Protein 4ZJU (pdb70)

Structure (mmCIF, N/CA/C/O backbone):
data_4ZJU
#
_entry.id   4ZJU
#
_cell.length_a   71.020
_cell.length_b   92.440
_cell.length_c   93.830
_cell.angle_alpha   90.000
_cell.angle_beta   90.000
_cell.angle_gamma   90.000
#
_symmetry.space_group_name_H-M   'I 2 2 2'
#
loop_
_entity.id
_entity.type
_entity.pdbx_description
1 polymer 'Enoyl-[acyl-carrier-protein] reductase [NADH]'
2 non-polymer NICOTINAMIDE-ADENINE-DINUCLEOTIDE
3 non-polymer 'SODIUM ION'
4 water water
#
loop_
_atom_site.group_PDB
_atom_site.id
_atom_site.type_symbol
_atom_site.label_atom_id
_atom_site.label_alt_id
_atom_site.label_comp_id
_atom_site.label_asym_id
_atom_site.label_entity_id
_atom_site.label_seq_id
_atom_site.pdbx_PDB_ins_code
_atom_site.Cartn_x
_atom_site.Cartn_y
_atom_site.Cartn_z
_atom_site.occupancy
_atom_site.B_iso_or_equiv
_atom_site.auth_seq_id
_atom_site.auth_comp_id
_atom_site.auth_asym_id
_atom_site.auth_atom_id
_atom_site.pdbx_PDB_model_num
ATOM 1 N N . GLN A 1 11 ? 37.262 4.055 40.224 1.00 36.82 3 GLN A N 1
ATOM 2 C CA . GLN A 1 11 ? 37.985 4.854 39.241 1.00 35.54 3 GLN A CA 1
ATOM 3 C C . GLN A 1 11 ? 37.647 4.413 37.820 1.00 33.44 3 GLN A C 1
ATOM 4 O O . GLN A 1 11 ? 37.877 3.261 37.442 1.00 34.69 3 GLN A O 1
ATOM 6 N N . GLY A 1 12 ? 37.101 5.336 37.036 1.00 29.41 4 GLY A N 1
ATOM 7 C CA . GLY A 1 12 ? 36.699 5.037 35.675 1.00 25.14 4 GLY A CA 1
ATOM 8 C C . GLY A 1 12 ? 37.848 4.884 34.697 1.00 21.38 4 GLY A C 1
ATOM 9 O O . GLY A 1 12 ? 39.000 5.191 35.012 1.00 20.78 4 GLY A O 1
ATOM 10 N N . LEU A 1 13 ? 37.520 4.419 33.496 1.00 18.53 5 LEU A N 1
ATOM 11 C CA . LEU A 1 13 ? 38.508 4.178 32.452 1.00 16.71 5 LEU A CA 1
ATOM 12 C C . LEU A 1 13 ? 39.268 5.450 32.070 1.00 15.35 5 LEU A C 1
ATOM 13 O O . LEU A 1 13 ? 40.414 5.385 31.619 1.00 16.52 5 LEU A O 1
ATOM 18 N N . LEU A 1 14 ? 38.634 6.605 32.264 1.00 13.33 6 LEU A N 1
ATOM 19 C CA . LEU A 1 14 ? 39.242 7.878 31.885 1.00 12.61 6 LEU A CA 1
ATOM 20 C C . LEU A 1 14 ? 39.577 8.762 33.093 1.00 12.93 6 LEU A C 1
ATOM 21 O O . LEU A 1 14 ? 39.695 9.980 32.955 1.00 12.51 6 LEU A O 1
ATOM 26 N N . ALA A 1 15 ? 39.739 8.159 34.269 1.00 14.12 7 ALA A N 1
ATOM 27 C CA . ALA A 1 15 ? 40.135 8.921 35.457 1.00 15.33 7 ALA A CA 1
ATOM 28 C C . ALA A 1 15 ? 41.438 9.678 35.193 1.00 15.48 7 ALA A C 1
ATOM 29 O O . ALA A 1 15 ? 42.387 9.118 34.652 1.00 16.73 7 ALA A O 1
ATOM 31 N N . GLY A 1 16 ? 41.463 10.957 35.548 1.00 15.03 8 GLY A N 1
ATOM 32 C CA . GLY A 1 16 ? 42.638 11.786 35.343 1.00 14.91 8 GLY A CA 1
ATOM 33 C C . GLY A 1 16 ? 42.833 12.309 33.928 1.00 13.85 8 GLY A C 1
ATOM 34 O O . GLY A 1 16 ? 43.800 13.025 33.662 1.00 15.14 8 GLY A O 1
ATOM 35 N N A LYS A 1 17 ? 41.920 11.956 33.025 0.38 13.05 9 LYS A N 1
ATOM 36 N N B LYS A 1 17 ? 41.921 11.963 33.022 0.62 12.94 9 LYS A N 1
ATOM 37 C CA A LYS A 1 17 ? 42.014 12.380 31.630 0.38 12.36 9 LYS A CA 1
ATOM 38 C CA B LYS A 1 17 ? 42.032 12.403 31.633 0.62 12.31 9 LYS A CA 1
ATOM 39 C C A LYS A 1 17 ? 41.205 13.649 31.359 0.38 11.42 9 LYS A C 1
ATOM 40 C C B LYS A 1 17 ? 41.153 13.608 31.315 0.62 11.65 9 LYS A C 1
ATOM 41 O O A LYS A 1 17 ? 40.325 14.017 32.141 0.38 11.92 9 LYS A O 1
ATOM 42 O O B LYS A 1 17 ? 40.182 13.893 32.021 0.62 13.09 9 LYS A O 1
ATOM 53 N N . ARG A 1 18 ? 41.522 14.315 30.252 1.00 10.44 10 ARG A N 1
ATOM 54 C CA . ARG A 1 18 ? 40.914 15.598 29.899 1.00 10.10 10 ARG A CA 1
ATOM 55 C C . ARG A 1 18 ? 40.489 15.593 28.442 1.00 9.40 10 ARG A C 1
ATOM 56 O O . ARG A 1 18 ? 41.280 15.216 27.578 1.00 10.01 10 ARG A O 1
ATOM 64 N N . PHE A 1 19 ? 39.263 16.036 28.162 1.00 9.20 11 PHE A N 1
ATOM 65 C CA . PHE A 1 19 ? 38.765 16.109 26.788 1.00 9.37 11 PHE A CA 1
ATOM 66 C C . PHE A 1 19 ? 38.051 17.421 26.513 1.00 9.31 11 PHE A C 1
ATOM 67 O O . PHE A 1 19 ? 37.281 17.912 27.354 1.00 9.88 11 PHE A O 1
ATOM 75 N N . LEU A 1 20 ? 38.323 17.982 25.334 1.00 8.95 12 LEU A N 1
ATOM 76 C CA A LEU A 1 20 ? 37.574 19.129 24.825 0.71 8.82 12 LEU A CA 1
ATOM 77 C CA B LEU A 1 20 ? 37.582 19.130 24.820 0.29 9.15 12 LEU A CA 1
ATOM 78 C C . LEU A 1 20 ? 36.477 18.638 23.885 1.00 8.55 12 LEU A C 1
ATOM 79 O O . LEU A 1 20 ? 36.737 17.851 22.971 1.00 9.25 12 LEU A O 1
ATOM 88 N N . ILE A 1 21 ? 35.251 19.104 24.118 1.00 8.93 13 ILE A N 1
ATOM 89 C CA A ILE A 1 21 ? 34.082 18.718 23.327 0.56 9.35 13 ILE A CA 1
ATOM 90 C CA B ILE A 1 21 ? 34.126 18.720 23.280 0.44 9.36 13 ILE A CA 1
ATOM 91 C C . ILE A 1 21 ? 33.555 19.926 22.560 1.00 8.77 13 ILE A C 1
ATOM 92 O O . ILE A 1 21 ? 33.103 20.892 23.187 1.00 8.92 13 ILE A O 1
ATOM 101 N N . ALA A 1 22 ? 33.597 19.864 21.230 1.00 8.73 14 ALA A N 1
ATOM 102 C CA . ALA A 1 22 ? 33.077 20.930 20.384 1.00 8.76 14 ALA A CA 1
ATOM 103 C C . ALA A 1 22 ? 31.838 20.419 19.658 1.00 8.88 14 ALA A C 1
ATOM 104 O O . ALA A 1 22 ? 31.917 19.465 18.885 1.00 9.22 14 ALA A O 1
ATOM 106 N N . GLY A 1 23 ? 30.691 21.042 19.917 1.00 9.08 15 GLY A N 1
ATOM 107 C CA . GLY A 1 23 ? 29.476 20.702 19.198 1.00 9.03 15 GLY A CA 1
ATOM 108 C C . GLY A 1 23 ? 28.217 20.462 20.012 1.00 8.90 15 GLY A C 1
ATOM 109 O O . GLY A 1 23 ? 27.198 20.056 19.442 1.00 9.18 15 GLY A O 1
ATOM 110 N N . VAL A 1 24 ? 28.239 20.710 21.323 1.00 8.89 16 VAL A N 1
ATOM 111 C CA . VAL A 1 24 ? 26.992 20.618 22.083 1.00 9.36 16 VAL A CA 1
ATOM 112 C C . VAL A 1 24 ? 26.065 21.771 21.691 1.00 10.16 16 VAL A C 1
ATOM 113 O O . VAL A 1 24 ? 26.483 22.934 21.708 1.00 11.07 16 VAL A O 1
ATOM 117 N N . ALA A 1 25 ? 24.822 21.445 21.331 1.00 9.87 17 ALA A N 1
ATOM 118 C CA . ALA A 1 25 ? 23.794 22.447 21.032 1.00 10.72 17 ALA A CA 1
ATOM 11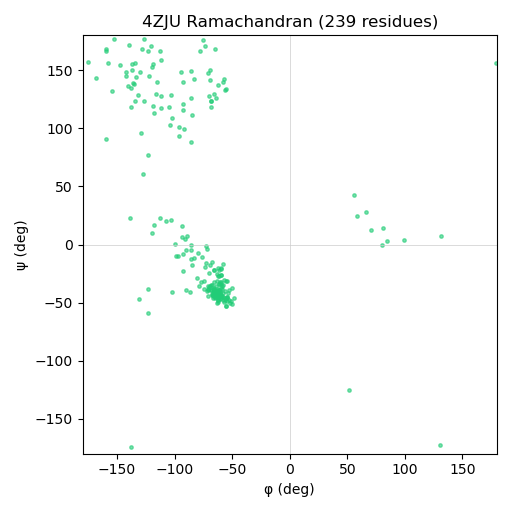9 C C . ALA A 1 25 ? 22.557 22.258 21.910 1.00 10.91 17 ALA A C 1
ATOM 120 O O . ALA A 1 25 ? 21.936 23.228 22.335 1.00 12.08 17 ALA A O 1
ATOM 122 N N . SER A 1 26 ? 22.194 21.005 22.165 1.00 10.72 18 SER A N 1
ATOM 123 C CA . SER A 1 26 ? 21.042 20.689 23.003 1.00 11.04 18 SER A CA 1
ATOM 124 C C . SER A 1 26 ? 21.283 19.331 23.632 1.00 11.18 18 SER A C 1
ATOM 125 O O . SER A 1 26 ? 22.284 18.665 23.332 1.00 11.01 18 SER A O 1
ATOM 128 N N . LYS A 1 27 ? 20.369 18.892 24.489 1.00 12.12 19 LYS A N 1
ATOM 129 C CA A LYS A 1 27 ? 20.508 17.584 25.118 0.54 12.44 19 LYS A CA 1
ATOM 130 C CA B LYS A 1 27 ? 20.512 17.584 25.119 0.46 12.80 19 LYS A CA 1
ATOM 131 C C . LYS A 1 27 ? 20.404 16.434 24.116 1.00 12.27 19 LYS A C 1
ATOM 132 O O . LYS A 1 27 ? 20.752 15.304 24.440 1.00 12.94 19 LYS A O 1
ATOM 143 N N . LEU A 1 28 ? 19.923 16.720 22.904 1.00 11.33 20 LEU A N 1
ATOM 144 C CA . LEU A 1 28 ? 19.854 15.697 21.851 1.00 11.19 20 LEU A CA 1
ATOM 145 C C . LEU A 1 28 ? 21.144 15.563 21.053 1.00 10.98 20 LEU A C 1
ATOM 146 O O . LEU A 1 28 ? 21.292 14.618 20.287 1.00 11.42 20 LEU A O 1
ATOM 151 N N . SER A 1 29 ? 22.058 16.517 21.208 1.00 10.40 21 SER A N 1
ATOM 152 C CA . SER A 1 29 ? 23.282 16.543 20.410 1.00 9.85 21 SER A CA 1
ATOM 153 C C . SER A 1 29 ? 24.093 15.271 20.577 1.00 9.27 21 SER A C 1
ATOM 154 O O . SER A 1 29 ? 24.251 14.765 21.688 1.00 9.93 21 SER A O 1
ATOM 157 N N . ILE A 1 30 ? 24.665 14.785 19.481 1.00 8.58 22 ILE A N 1
ATOM 158 C CA . ILE A 1 30 ? 25.628 13.706 19.596 1.00 8.27 22 ILE A CA 1
ATOM 159 C C . ILE A 1 30 ? 26.731 14.076 20.594 1.00 8.49 22 ILE A C 1
ATOM 160 O O . ILE A 1 30 ? 27.141 13.245 21.412 1.00 8.63 22 ILE A O 1
ATOM 165 N N . ALA A 1 31 ? 27.203 15.319 20.537 1.00 8.55 23 ALA A N 1
ATOM 166 C CA . ALA A 1 31 ? 28.257 15.763 21.448 1.00 8.80 23 ALA A CA 1
ATOM 167 C C . ALA A 1 31 ? 27.851 15.667 22.919 1.00 9.12 23 ALA A C 1
ATOM 168 O O . ALA A 1 31 ? 28.703 15.461 23.785 1.00 9.08 23 ALA A O 1
ATOM 170 N N . TYR A 1 32 ? 26.565 15.864 23.208 1.00 9.34 24 TYR A N 1
ATOM 171 C CA . TYR A 1 32 ? 26.067 15.727 24.573 1.00 10.24 24 TYR A CA 1
ATOM 172 C C . TYR A 1 32 ? 26.164 14.270 25.037 1.00 9.35 24 TYR A C 1
ATOM 173 O O . TYR A 1 32 ? 26.605 14.003 26.158 1.00 10.04 24 TYR A O 1
ATOM 182 N N . GLY A 1 33 ? 25.775 13.331 24.175 1.00 9.62 25 GLY A N 1
ATOM 183 C CA . GLY A 1 33 ? 25.890 11.924 24.519 1.00 10.00 25 GLY A CA 1
ATOM 184 C C . GLY A 1 33 ? 27.329 11.480 24.712 1.00 8.88 25 GLY A C 1
ATOM 185 O O . GLY A 1 33 ? 27.632 10.656 25.581 1.00 9.59 25 GLY A O 1
ATOM 186 N N . ILE A 1 34 ? 28.228 12.039 23.910 1.00 8.72 26 ILE A N 1
ATOM 187 C CA . ILE A 1 34 ? 29.651 11.754 24.066 1.00 8.87 26 ILE A CA 1
ATOM 188 C C . ILE A 1 34 ? 30.162 12.318 25.396 1.00 8.80 26 ILE A C 1
ATOM 189 O O . ILE A 1 34 ? 30.852 11.622 26.143 1.00 9.52 26 ILE A O 1
ATOM 194 N N . ALA A 1 35 ? 29.807 13.564 25.703 1.00 9.24 27 ALA A N 1
ATOM 195 C CA . ALA A 1 35 ? 30.181 14.161 26.983 1.00 10.13 27 ALA A CA 1
ATOM 196 C C . ALA A 1 35 ? 29.723 13.295 28.151 1.00 9.77 27 ALA A C 1
ATOM 197 O O . ALA A 1 35 ? 30.486 13.044 29.091 1.00 10.82 27 ALA A O 1
ATOM 199 N N . GLN A 1 36 ? 28.473 12.840 28.096 1.00 10.21 28 GLN A N 1
ATOM 200 C CA . GLN A 1 36 ? 27.933 12.029 29.182 1.00 11.14 28 GLN A CA 1
ATOM 201 C C . GLN A 1 36 ? 28.767 10.775 29.400 1.00 10.39 28 GLN A C 1
ATOM 202 O O . GLN A 1 36 ? 29.066 10.418 30.541 1.00 10.90 28 GLN A O 1
ATOM 208 N N . ALA A 1 37 ? 29.123 10.095 28.312 1.00 9.75 29 ALA A N 1
ATOM 209 C CA . ALA A 1 37 ? 29.872 8.850 28.429 1.00 10.06 29 ALA A CA 1
ATOM 210 C C . ALA A 1 37 ? 31.290 9.077 28.952 1.00 9.97 29 ALA A C 1
ATOM 211 O O . ALA A 1 37 ? 31.762 8.332 29.813 1.00 10.89 29 ALA A O 1
ATOM 213 N N . LEU A 1 38 ? 31.972 10.101 28.446 1.00 9.70 30 LEU A N 1
ATOM 214 C CA . LEU A 1 38 ? 33.335 10.378 28.904 1.00 10.53 30 LEU A CA 1
ATOM 215 C C . LEU A 1 38 ? 33.347 10.760 30.383 1.00 10.79 30 LEU A C 1
ATOM 216 O O . LEU A 1 38 ? 34.190 10.294 31.151 1.00 11.45 30 LEU A O 1
ATOM 221 N N . HIS A 1 39 ? 32.395 11.599 30.780 1.00 10.84 31 HIS A N 1
ATOM 222 C CA . HIS A 1 39 ? 32.278 12.040 32.162 1.00 12.31 31 HIS A CA 1
ATOM 223 C C . HIS A 1 39 ? 31.922 10.871 33.082 1.00 11.57 31 HIS A C 1
ATOM 224 O O . HIS A 1 39 ? 32.418 10.774 34.202 1.00 12.25 31 HIS A O 1
ATOM 231 N N . ARG A 1 40 ? 31.066 9.974 32.603 1.00 11.95 32 ARG A N 1
ATOM 232 C CA . ARG A 1 40 ? 30.675 8.802 33.382 1.00 12.65 32 ARG A CA 1
ATOM 233 C C . ARG A 1 40 ? 31.899 7.972 33.771 1.00 12.66 32 ARG A C 1
ATOM 234 O O . ARG A 1 40 ? 31.951 7.400 34.864 1.00 13.90 32 ARG A O 1
ATOM 242 N N . GLU A 1 41 ? 32.884 7.929 32.877 1.00 12.16 33 GLU A N 1
ATOM 243 C CA . GLU A 1 41 ? 34.104 7.164 33.102 1.00 12.53 33 GLU A CA 1
ATOM 244 C C . GLU A 1 41 ? 35.241 7.985 33.707 1.00 12.47 33 GLU A C 1
ATOM 245 O O . GLU A 1 41 ? 36.401 7.563 33.692 1.00 13.47 33 GLU A O 1
ATOM 251 N N . GLY A 1 42 ? 34.910 9.156 34.242 1.00 12.19 34 GLY A N 1
ATOM 252 C CA . GLY A 1 42 ? 35.851 9.897 35.062 1.00 12.72 34 GLY A CA 1
ATOM 253 C C . GLY A 1 42 ? 36.609 11.038 34.411 1.00 12.27 34 GLY A C 1
ATOM 254 O O . GLY A 1 42 ? 37.451 11.654 35.055 1.00 13.38 34 GLY A O 1
ATOM 255 N N . ALA A 1 43 ? 36.313 11.341 33.152 1.00 11.52 35 ALA A N 1
ATOM 256 C CA . ALA A 1 43 ? 37.018 12.413 32.460 1.00 11.62 35 ALA A CA 1
ATOM 257 C C . ALA A 1 43 ? 36.635 13.796 32.978 1.00 11.78 35 ALA A C 1
ATOM 258 O O . ALA A 1 43 ? 35.502 14.019 33.407 1.00 12.66 35 ALA A O 1
ATOM 260 N N . GLU A 1 44 ? 37.599 14.713 32.941 1.00 11.70 36 GLU A N 1
ATOM 261 C CA A GLU A 1 44 ? 37.308 16.133 33.101 0.57 11.80 36 GLU A CA 1
ATOM 262 C CA B GLU A 1 44 ? 37.308 16.129 33.100 0.43 12.16 36 GLU A CA 1
ATOM 263 C C . GLU A 1 44 ? 37.103 16.734 31.717 1.00 11.09 36 GLU A C 1
ATOM 264 O O . GLU A 1 44 ? 37.846 16.420 30.771 1.00 11.04 36 GLU A O 1
ATOM 275 N N . LEU A 1 45 ? 36.095 17.589 31.597 1.00 10.78 37 LEU A N 1
ATOM 276 C CA . LEU A 1 45 ? 35.689 18.097 30.295 1.00 9.99 37 LEU A CA 1
ATOM 277 C C . LEU A 1 45 ? 35.806 19.617 30.149 1.00 9.91 37 LEU A C 1
ATOM 278 O O . LEU A 1 45 ? 35.788 20.366 31.135 1.00 11.13 37 LEU A O 1
ATOM 283 N N . ALA A 1 46 ? 35.955 20.042 28.896 1.00 9.60 38 ALA A N 1
ATOM 284 C CA . ALA A 1 46 ? 35.871 21.440 28.495 1.00 9.41 38 ALA A CA 1
ATOM 285 C C . ALA A 1 46 ? 35.002 21.491 27.244 1.00 9.02 38 ALA A C 1
ATOM 286 O O . ALA A 1 46 ? 34.884 20.487 26.530 1.00 9.42 38 ALA A O 1
ATOM 288 N N . PHE A 1 47 ? 34.390 22.647 26.988 1.00 9.22 39 PHE A N 1
ATOM 289 C CA . PHE A 1 47 ? 33.413 22.784 25.911 1.00 9.13 39 PHE A CA 1
ATOM 290 C C . PHE A 1 47 ? 33.612 24.067 25.127 1.00 9.59 39 PHE A C 1
ATOM 291 O O . PHE A 1 47 ? 34.056 25.083 25.679 1.00 10.72 39 PHE A O 1
ATOM 299 N N . THR A 1 48 ? 33.250 24.035 23.844 1.00 9.34 40 THR A N 1
ATOM 300 C CA . THR A 1 48 ? 33.149 25.272 23.074 1.00 9.57 40 THR A CA 1
ATOM 301 C C . THR A 1 48 ? 31.695 25.570 22.709 1.00 9.86 40 THR A C 1
ATOM 302 O O . THR A 1 48 ? 30.848 24.675 22.709 1.00 10.24 40 THR A O 1
ATOM 306 N N . TYR A 1 49 ? 31.416 26.838 22.416 1.00 10.07 41 TYR A N 1
ATOM 307 C CA . TYR A 1 49 ? 30.106 27.252 21.920 1.00 10.80 41 TYR A CA 1
ATOM 308 C C . TYR A 1 49 ? 30.307 28.110 20.670 1.00 10.36 41 TYR A C 1
ATOM 309 O O . TYR A 1 49 ? 31.311 28.818 20.562 1.00 11.00 41 TYR A O 1
ATOM 318 N N . PRO A 1 50 ? 29.358 28.054 19.719 1.00 10.28 42 PRO A N 1
ATOM 319 C CA . PRO A 1 50 ? 29.621 28.657 18.404 1.00 11.05 42 PRO A CA 1
ATOM 320 C C . PRO A 1 50 ? 29.440 30.168 18.328 1.00 11.96 42 PRO A C 1
ATOM 321 O O . PRO A 1 50 ? 30.082 30.813 17.501 1.00 13.73 42 PRO A O 1
ATOM 325 N N . ASN A 1 51 ? 28.562 30.720 19.156 1.00 11.76 43 ASN A N 1
ATOM 326 C CA . ASN A 1 51 ? 28.248 32.142 19.098 1.00 12.91 43 ASN A CA 1
ATOM 327 C C . ASN A 1 51 ? 27.639 32.551 20.431 1.00 12.53 43 ASN A C 1
ATOM 328 O O . ASN A 1 51 ? 27.280 31.701 21.254 1.00 11.76 43 ASN A O 1
ATOM 333 N N . GLU A 1 52 ? 27.520 33.856 20.643 1.00 14.48 44 GLU A N 1
ATOM 334 C CA A GLU A 1 52 ? 27.087 34.381 21.932 0.63 15.63 44 GLU A CA 1
ATOM 335 C CA B GLU A 1 52 ? 27.083 34.381 21.930 0.37 15.82 44 GLU A CA 1
ATOM 336 C C . GLU A 1 52 ? 25.698 33.894 22.343 1.00 15.24 44 GLU A C 1
ATOM 337 O O . GLU A 1 52 ? 25.431 33.699 23.528 1.00 14.96 44 GLU A O 1
ATOM 348 N N . LYS A 1 53 ? 24.817 33.689 21.372 1.00 15.17 45 LYS A N 1
ATOM 349 C CA . LYS A 1 53 ? 23.466 33.247 21.702 1.00 16.41 45 LYS A CA 1
ATOM 350 C C . LYS A 1 53 ? 23.437 31.868 22.360 1.00 14.00 45 LYS A C 1
ATOM 351 O O . LYS A 1 53 ? 22.506 31.566 23.108 1.00 13.62 45 LYS A O 1
ATOM 357 N N . LEU A 1 54 ? 24.458 31.049 22.101 1.00 12.79 46 LEU A N 1
ATOM 358 C CA . LEU A 1 54 ? 24.544 29.712 22.688 1.00 12.33 46 LEU A CA 1
ATOM 359 C C . LEU A 1 54 ? 25.325 29.646 24.002 1.00 12.26 46 LEU A C 1
ATOM 360 O O . LEU A 1 54 ? 25.331 28.598 24.652 1.00 12.81 46 LEU A O 1
ATOM 365 N N . LYS A 1 55 ? 25.978 30.742 24.393 1.00 12.48 47 LYS A N 1
ATOM 366 C CA . LYS A 1 55 ? 26.878 30.707 25.545 1.00 13.14 47 LYS A CA 1
ATOM 367 C C . LYS A 1 55 ? 26.214 30.204 26.823 1.00 12.56 47 LYS A C 1
ATOM 368 O O . LYS A 1 55 ? 26.719 29.279 27.457 1.00 13.08 47 LYS A O 1
ATOM 374 N N . LYS A 1 56 ? 25.093 30.806 27.206 1.00 12.79 48 LYS A N 1
ATOM 375 C CA . LYS A 1 56 ? 24.478 30.439 28.472 1.00 13.16 48 LYS A CA 1
ATOM 376 C C . LYS A 1 56 ? 24.010 28.985 28.485 1.00 12.09 48 LYS A C 1
ATOM 377 O O . LYS A 1 56 ? 24.176 28.295 29.486 1.00 12.74 48 LYS A O 1
ATOM 383 N N . ARG A 1 57 ? 23.450 28.515 27.374 1.00 11.59 49 ARG A N 1
ATOM 384 C CA . ARG A 1 57 ? 23.055 27.114 27.276 1.00 11.28 49 ARG A CA 1
ATOM 385 C C . ARG A 1 57 ? 24.256 26.179 27.440 1.00 11.11 49 ARG A C 1
ATOM 386 O O . ARG A 1 57 ? 24.180 25.173 28.152 1.00 11.74 49 ARG A O 1
ATOM 394 N N . VAL A 1 58 ? 25.371 26.512 26.799 1.00 11.15 50 VAL A N 1
ATOM 395 C CA . VAL A 1 58 ? 26.551 25.657 26.903 1.00 11.21 50 VAL A CA 1
ATOM 396 C C . VAL A 1 58 ? 27.176 25.727 28.303 1.00 11.54 50 VAL A C 1
ATOM 397 O O . VAL A 1 58 ? 27.648 24.713 28.820 1.00 11.85 50 VAL A O 1
ATOM 401 N N . ASP A 1 59 ? 27.153 26.904 28.926 1.00 11.99 51 ASP A N 1
ATOM 402 C CA . ASP A 1 59 ? 27.550 27.018 30.324 1.00 13.09 51 ASP A CA 1
ATOM 403 C C . ASP A 1 59 ? 26.741 26.047 31.191 1.00 13.26 51 ASP A C 1
ATOM 404 O O . ASP A 1 59 ? 27.297 25.384 32.071 1.00 13.81 51 ASP A O 1
ATOM 409 N N . GLU A 1 60 ? 25.430 25.991 30.956 1.00 13.77 52 GLU A N 1
ATOM 410 C CA . GLU A 1 60 ? 24.538 25.108 31.715 1.00 14.63 52 GLU A CA 1
ATOM 411 C C . GLU A 1 60 ? 24.883 23.634 31.472 1.00 13.68 52 GLU A C 1
ATOM 412 O O . GLU A 1 60 ? 24.944 22.835 32.412 1.00 14.45 52 GLU A O 1
ATOM 418 N N . PHE A 1 61 ? 25.103 23.265 30.212 1.00 12.49 53 PHE A N 1
ATOM 419 C CA . PHE A 1 61 ? 25.448 21.886 29.901 1.00 12.86 53 PHE A CA 1
ATOM 420 C C . PHE A 1 61 ? 26.768 21.507 30.554 1.00 12.93 53 PHE A C 1
ATOM 421 O O . PHE A 1 61 ? 26.895 20.426 31.127 1.00 13.63 53 PHE A O 1
ATOM 429 N N . ALA A 1 62 ? 27.745 22.406 30.482 1.00 12.49 54 ALA A N 1
ATOM 430 C CA . ALA A 1 62 ? 29.052 22.132 31.060 1.00 12.93 54 ALA A CA 1
ATOM 431 C C . ALA A 1 62 ? 28.943 21.917 32.568 1.00 13.66 54 ALA A C 1
ATOM 432 O O . ALA A 1 62 ? 29.600 21.037 33.125 1.00 14.07 54 ALA A O 1
ATOM 434 N N . GLU A 1 63 ? 28.099 22.709 33.225 1.00 14.92 55 GLU A N 1
ATOM 435 C CA . GLU A 1 63 ? 27.898 22.571 34.662 1.00 16.69 55 GLU A CA 1
ATOM 436 C C . GLU A 1 63 ? 27.333 21.197 35.027 1.00 16.05 55 GLU A C 1
ATOM 437 O O . GLU A 1 63 ? 27.663 20.642 36.080 1.00 16.94 55 GLU A O 1
ATOM 443 N N . GLN A 1 64 ? 26.501 20.641 34.151 1.00 16.18 56 GLN A N 1
ATOM 444 C CA . GLN A 1 64 ? 25.966 19.297 34.354 1.00 17.26 56 GLN A CA 1
ATOM 445 C C . GLN A 1 64 ? 27.086 18.260 34.447 1.00 17.34 56 GLN A C 1
ATOM 446 O O . GLN A 1 64 ? 26.933 17.225 35.099 1.00 18.67 56 GLN A O 1
ATOM 452 N N . PHE A 1 65 ? 28.222 18.559 33.824 1.00 16.58 57 PHE A N 1
ATOM 453 C CA . PHE A 1 65 ? 29.375 17.666 33.850 1.00 17.40 57 PHE A CA 1
ATOM 454 C C . PHE A 1 65 ? 30.502 18.210 34.730 1.00 17.93 57 PHE A C 1
ATOM 455 O O . PHE A 1 65 ? 31.660 17.804 34.599 1.00 19.61 57 PHE A O 1
ATOM 463 N N . GLY A 1 66 ? 30.151 19.123 35.632 1.00 17.25 58 GLY A N 1
ATOM 464 C CA . GLY A 1 66 ? 31.099 19.649 36.598 1.00 17.31 58 GLY A CA 1
ATOM 465 C C . GLY A 1 66 ? 32.218 20.470 35.990 1.00 16.97 58 GLY A C 1
ATOM 466 O O . GLY A 1 66 ? 33.309 20.548 36.549 1.00 18.77 58 GLY A O 1
ATOM 467 N N . SER A 1 67 ? 31.951 21.087 34.844 1.00 15.06 59 SER A N 1
ATOM 468 C CA . SER A 1 67 ? 32.958 21.878 34.150 1.00 13.92 59 SER A CA 1
ATOM 469 C C . SER A 1 67 ? 32.590 23.353 34.086 1.00 14.16 59 SER A C 1
ATOM 470 O O . SER A 1 67 ? 31.431 23.707 33.845 1.00 14.77 59 SER A O 1
ATOM 473 N N . LYS A 1 68 ? 33.591 24.205 34.277 1.00 14.70 60 LYS A N 1
ATOM 474 C CA . LYS A 1 68 ? 33.445 25.637 34.043 1.00 16.45 60 LYS A CA 1
ATOM 475 C C . LYS A 1 68 ? 34.397 26.090 32.936 1.00 15.15 60 LYS A C 1
ATOM 476 O O . LYS A 1 68 ? 34.662 27.280 32.781 1.00 16.97 60 LYS A O 1
ATOM 482 N N . LEU A 1 69 ? 34.904 25.134 32.164 1.00 12.84 61 LEU A N 1
ATOM 483 C CA . LEU A 1 69 ? 35.817 25.445 31.070 1.00 12.26 61 LEU A CA 1
ATOM 484 C C . LEU A 1 69 ? 35.030 25.520 29.767 1.00 11.51 61 LEU A C 1
ATOM 485 O O . LEU A 1 69 ? 34.806 24.502 29.104 1.00 12.27 61 LEU A O 1
ATOM 490 N N . VAL A 1 70 ? 34.600 26.731 29.417 1.00 11.52 62 VAL A N 1
ATOM 491 C CA . VAL A 1 70 ? 33.689 26.966 28.301 1.00 11.21 62 VAL A CA 1
ATOM 492 C C . VAL A 1 70 ? 34.214 28.143 27.494 1.00 11.35 62 VAL A C 1
ATOM 493 O O . VAL A 1 70 ? 34.394 29.229 28.038 1.00 13.13 62 VAL A O 1
ATOM 497 N N . PHE A 1 71 ? 34.445 27.934 26.200 1.00 10.73 63 PHE A N 1
ATOM 498 C CA . PHE A 1 71 ? 35.111 28.939 25.364 1.00 10.74 63 PHE A CA 1
ATOM 499 C C . PHE A 1 71 ? 34.386 29.147 24.038 1.00 10.16 63 PHE A C 1
ATOM 500 O O . PHE A 1 71 ? 33.880 28.195 23.456 1.00 10.40 63 PHE A O 1
ATOM 508 N N . PRO A 1 72 ? 34.361 30.393 23.538 1.00 10.99 64 PRO A N 1
ATOM 509 C CA . PRO A 1 72 ? 33.770 30.614 22.211 1.00 11.18 64 PRO A CA 1
ATOM 510 C C . PRO A 1 72 ? 34.633 29.994 21.113 1.00 10.70 64 PRO A C 1
ATOM 511 O O . PRO A 1 72 ? 35.861 30.030 21.193 1.00 11.37 64 PRO A O 1
ATOM 515 N N . CYS A 1 73 ? 34.001 29.412 20.100 1.00 10.10 65 CYS A N 1
ATOM 516 C CA . CYS A 1 73 ? 34.747 28.904 18.959 1.00 10.43 65 CYS A CA 1
ATOM 517 C C . CYS A 1 73 ? 33.839 28.754 17.749 1.00 10.41 65 CYS A C 1
ATOM 518 O O . CYS A 1 73 ? 33.207 27.712 17.555 1.00 11.72 65 CYS A O 1
ATOM 521 N N . ASP A 1 74 ? 33.764 29.811 16.950 1.00 9.85 66 ASP A N 1
ATOM 522 C CA . ASP A 1 74 ? 33.128 29.747 15.639 1.00 9.94 66 ASP A CA 1
ATOM 523 C C . ASP A 1 74 ? 34.196 29.247 14.666 1.00 9.30 66 ASP A C 1
ATOM 524 O O . ASP A 1 74 ? 35.168 29.957 14.380 1.00 10.10 66 ASP A O 1
ATOM 529 N N . VAL A 1 75 ? 34.022 28.030 14.155 1.00 9.38 67 VAL A N 1
ATOM 530 C CA . VAL A 1 75 ? 35.059 27.421 13.325 1.00 9.59 67 VAL A CA 1
ATOM 531 C C . VAL A 1 75 ? 35.204 28.054 11.940 1.00 9.43 67 VAL A C 1
ATOM 532 O O . VAL A 1 75 ? 36.094 27.680 11.181 1.00 9.72 67 VAL A O 1
ATOM 536 N N . ALA A 1 76 ? 34.346 29.017 11.617 1.00 9.47 68 ALA A N 1
ATOM 537 C CA . ALA A 1 76 ? 34.536 29.831 10.420 1.00 10.06 68 ALA A CA 1
ATOM 538 C C . ALA A 1 76 ? 35.692 30.827 10.557 1.00 9.90 68 ALA A C 1
ATOM 539 O O . ALA A 1 76 ? 36.155 31.374 9.551 1.00 10.79 68 ALA A O 1
ATOM 541 N N . VAL A 1 77 ? 36.145 31.070 11.790 1.00 9.73 69 VAL A N 1
ATOM 542 C CA . VAL A 1 77 ? 37.075 32.161 12.082 1.00 10.63 69 VAL A CA 1
ATOM 543 C C . VAL A 1 77 ? 38.397 31.626 12.625 1.00 10.39 69 VAL A C 1
ATOM 544 O O . VAL A 1 77 ? 38.442 31.088 13.740 1.00 10.76 69 VAL A O 1
ATOM 548 N N . ASP A 1 78 ? 39.476 31.799 11.858 1.00 10.62 70 ASP A N 1
ATOM 549 C CA . ASP A 1 78 ? 40.792 31.293 12.260 1.00 11.31 70 ASP A CA 1
ATOM 550 C C . ASP A 1 78 ? 41.169 31.729 13.673 1.00 11.11 70 ASP A C 1
ATOM 551 O O . ASP A 1 78 ? 41.619 30.918 14.487 1.00 11.88 70 ASP A O 1
ATOM 556 N N . ALA A 1 79 ? 41.006 33.020 13.958 1.00 12.11 71 ALA A N 1
ATOM 557 C CA . ALA A 1 79 ? 41.421 33.564 15.248 1.00 13.03 71 ALA A CA 1
ATOM 558 C C . ALA A 1 79 ? 40.675 32.940 16.417 1.00 12.46 71 ALA A C 1
ATOM 559 O O . ALA A 1 79 ? 41.244 32.785 17.498 1.00 13.07 71 ALA A O 1
ATOM 561 N N . GLU A 1 80 ? 39.406 32.595 16.213 1.00 11.66 72 GLU A N 1
ATOM 562 C CA . GLU A 1 80 ? 38.627 32.011 17.301 1.00 11.24 72 GLU A CA 1
ATOM 563 C C . GLU A 1 80 ? 39.091 30.596 17.620 1.00 10.72 72 GLU A C 1
ATOM 564 O O . GLU A 1 80 ? 39.127 30.205 18.786 1.00 10.72 72 GLU A O 1
ATOM 570 N N . ILE A 1 81 ? 39.444 29.825 16.595 1.00 10.51 73 ILE A N 1
ATOM 571 C CA . ILE A 1 81 ? 39.969 28.486 16.822 1.00 11.06 73 ILE A CA 1
ATOM 572 C C . ILE A 1 81 ? 41.271 28.580 17.615 1.00 11.39 73 ILE A C 1
ATOM 573 O O . ILE A 1 81 ? 41.460 27.889 18.626 1.00 12.09 73 ILE A O 1
ATOM 578 N N . ASP A 1 82 ? 42.172 29.442 17.161 1.00 11.92 74 ASP A N 1
ATOM 579 C CA . ASP A 1 82 ? 43.440 29.617 17.856 1.00 13.70 74 ASP A CA 1
ATOM 580 C C . ASP A 1 82 ? 43.232 30.076 19.304 1.00 13.49 74 ASP A C 1
ATOM 581 O O . ASP A 1 82 ? 43.868 29.560 20.229 1.00 13.85 74 ASP A O 1
ATOM 586 N N . ASN A 1 83 ? 42.337 31.040 19.499 1.00 13.33 75 ASN A N 1
ATOM 587 C CA . ASN A 1 83 ? 42.101 31.598 20.825 1.00 13.52 75 ASN A CA 1
ATOM 588 C C . ASN A 1 83 ? 41.463 30.590 21.778 1.00 11.96 75 ASN A C 1
ATOM 589 O O . ASN A 1 83 ? 41.751 30.607 22.972 1.00 12.79 75 ASN A O 1
ATOM 594 N N . ALA A 1 84 ? 40.591 29.727 21.262 1.00 11.36 76 ALA A N 1
ATOM 595 C CA . ALA A 1 84 ? 39.958 28.728 22.118 1.00 11.32 76 ALA A CA 1
ATOM 596 C C . ALA A 1 84 ? 41.022 27.824 22.740 1.00 10.77 76 ALA A C 1
ATOM 597 O O . ALA A 1 84 ? 40.975 27.527 23.934 1.00 11.06 76 ALA A O 1
ATOM 599 N N . PHE A 1 85 ? 41.996 27.402 21.939 1.00 10.85 77 PHE A N 1
ATOM 600 C CA . PHE A 1 85 ? 43.059 26.547 22.454 1.00 11.28 77 PHE A CA 1
ATOM 601 C C . PHE A 1 85 ? 44.080 27.284 23.318 1.00 11.09 77 PHE A C 1
ATOM 602 O O . PHE A 1 85 ? 44.631 26.705 24.255 1.00 12.03 77 PHE A O 1
ATOM 610 N N . ALA A 1 86 ? 44.320 28.561 23.027 1.00 11.54 78 ALA A N 1
ATOM 611 C CA . ALA A 1 86 ? 45.168 29.373 23.899 1.00 11.87 78 ALA A CA 1
ATOM 612 C C . ALA A 1 86 ? 44.526 29.543 25.281 1.00 11.65 78 ALA A C 1
ATOM 613 O O . ALA A 1 86 ? 45.204 29.445 26.310 1.00 12.31 78 ALA A O 1
ATOM 615 N N . GLU A 1 87 ? 43.218 29.779 25.308 1.00 11.44 79 GLU A N 1
ATOM 616 C CA . GLU A 1 87 ? 42.505 29.898 26.575 1.00 12.15 79 GLU A CA 1
ATOM 617 C C . GLU A 1 87 ? 42.490 28.571 27.329 1.00 11.59 79 GLU A C 1
ATOM 618 O O . GLU A 1 87 ? 42.719 28.540 28.541 1.00 11.71 79 GLU A O 1
ATOM 624 N N . LEU A 1 88 ? 42.239 27.475 26.619 1.00 11.32 80 LEU A N 1
ATOM 625 C CA . LEU A 1 88 ? 42.235 26.167 27.261 1.00 11.09 80 LEU A CA 1
ATOM 626 C C . LEU A 1 88 ? 43.594 25.884 27.913 1.00 11.51 80 LEU A C 1
ATOM 627 O O . LEU A 1 88 ? 43.665 25.327 29.017 1.00 11.56 80 LEU A O 1
ATOM 632 N N . ALA A 1 89 ? 44.664 26.298 27.238 1.00 11.45 81 ALA A N 1
ATOM 633 C CA . ALA A 1 89 ? 46.028 26.039 27.699 1.00 11.80 81 ALA A CA 1
ATOM 634 C C . ALA A 1 89 ? 46.378 26.795 28.985 1.00 11.95 81 ALA A C 1
ATOM 635 O O . ALA A 1 89 ? 47.372 26.483 29.640 1.00 12.43 81 ALA A O 1
ATOM 637 N N . LYS A 1 90 ? 45.576 27.790 29.359 1.00 11.58 82 LYS A N 1
ATOM 638 C CA . LYS A 1 90 ? 45.781 28.460 30.644 1.00 11.92 82 LYS A CA 1
ATOM 639 C C . LYS A 1 90 ? 45.410 27.527 31.790 1.00 12.27 82 LYS A C 1
ATOM 640 O O . LYS A 1 90 ? 45.913 27.678 32.898 1.00 13.60 82 LYS A O 1
ATOM 646 N N . HIS A 1 91 ? 44.539 26.560 31.507 1.00 11.87 83 HIS A N 1
ATOM 647 C CA . HIS A 1 91 ? 44.037 25.629 32.516 1.00 12.37 83 HIS A CA 1
ATOM 648 C C . HIS A 1 91 ? 44.709 24.265 32.426 1.00 12.10 83 HIS A C 1
ATOM 649 O O . HIS A 1 91 ? 45.029 23.647 33.452 1.00 12.89 83 HIS A O 1
ATOM 656 N N . TRP A 1 92 ? 44.907 23.798 31.196 1.00 11.51 84 TRP A N 1
ATOM 657 C CA . TRP A 1 92 ? 45.410 22.453 30.942 1.00 11.63 84 TRP A CA 1
ATOM 658 C C . TRP A 1 92 ? 46.768 22.511 30.250 1.00 12.01 84 TRP A C 1
ATOM 659 O O . TRP A 1 92 ? 46.919 23.189 29.230 1.00 12.42 84 TRP A O 1
ATOM 670 N N . ASP A 1 93 ? 47.742 21.781 30.792 1.00 12.45 85 ASP A N 1
ATOM 671 C CA . ASP A 1 93 ? 49.064 21.686 30.186 1.00 13.51 85 ASP A CA 1
ATOM 672 C C . ASP A 1 93 ? 49.163 20.526 29.185 1.00 13.29 85 ASP A C 1
ATOM 673 O O . ASP A 1 93 ? 50.240 20.219 28.680 1.00 14.92 85 ASP A O 1
ATOM 678 N N . GLY A 1 94 ? 48.032 19.892 28.894 1.00 11.91 86 GLY A N 1
ATOM 679 C CA . GLY A 1 94 ? 47.980 18.780 27.962 1.00 10.96 86 GLY A CA 1
ATOM 680 C C . GLY A 1 94 ? 46.544 18.306 27.904 1.00 10.52 86 GLY A C 1
ATOM 681 O O . GLY A 1 94 ? 45.770 18.537 28.845 1.00 10.84 86 GLY A O 1
ATOM 682 N N . VAL A 1 95 ? 46.175 17.651 26.806 1.00 10.14 87 VAL A N 1
ATOM 683 C CA . VAL A 1 95 ? 44.808 17.173 26.637 1.00 9.95 87 VAL A CA 1
ATOM 684 C C . VAL A 1 95 ? 44.814 15.750 26.076 1.00 9.58 87 VAL A C 1
ATOM 685 O O . VAL A 1 95 ? 45.642 15.416 25.226 1.00 10.07 87 VAL A O 1
ATOM 689 N N . ASP A 1 96 ? 43.922 14.903 26.588 1.00 8.94 88 ASP A N 1
ATOM 690 C CA . ASP A 1 96 ? 43.853 13.508 26.153 1.00 9.21 88 ASP A CA 1
ATOM 691 C C . ASP A 1 96 ? 43.010 13.300 24.903 1.00 8.71 88 ASP A C 1
ATOM 692 O O . ASP A 1 96 ? 43.126 12.276 24.226 1.00 9.31 88 ASP A O 1
ATOM 697 N N . GLY A 1 97 ? 42.173 14.272 24.568 1.00 9.39 89 GLY A N 1
ATOM 698 C CA . GLY A 1 97 ? 41.449 14.183 23.320 1.00 9.40 89 GLY A CA 1
ATOM 699 C C . GLY A 1 97 ? 40.626 15.400 22.999 1.00 8.77 89 GLY A C 1
ATOM 700 O O . GLY A 1 97 ? 40.260 16.172 23.893 1.00 9.56 89 GLY A O 1
ATOM 701 N N . VAL A 1 98 ? 40.348 15.559 21.707 1.00 8.70 90 VAL A N 1
ATOM 702 C CA . VAL A 1 98 ? 39.493 16.613 21.187 1.00 8.50 90 VAL A CA 1
ATOM 703 C C . VAL A 1 98 ? 38.413 15.958 20.332 1.00 7.76 90 VAL A C 1
ATOM 704 O O . VAL A 1 98 ? 38.727 15.219 19.387 1.00 8.66 90 VAL A O 1
ATOM 708 N N . VAL A 1 99 ? 37.153 16.217 20.678 1.00 8.02 91 VAL A N 1
ATOM 709 C CA . VAL A 1 99 ? 36.001 15.677 19.968 1.00 8.05 91 VAL A CA 1
ATOM 710 C C . VAL A 1 99 ? 35.376 16.779 19.127 1.00 7.74 91 VAL A C 1
ATOM 711 O O . VAL A 1 99 ? 34.929 17.800 19.653 1.00 8.50 91 VAL A O 1
ATOM 715 N N . HIS A 1 100 ? 35.371 16.552 17.817 1.00 7.42 92 HIS A N 1
ATOM 716 C CA . HIS A 1 100 ? 34.776 17.445 16.825 1.00 7.42 92 HIS A CA 1
ATOM 717 C C . HIS A 1 100 ? 33.428 16.861 16.403 1.00 7.66 92 HIS A C 1
ATOM 718 O O . HIS A 1 100 ? 33.371 15.828 15.730 1.00 8.37 92 HIS A O 1
ATOM 725 N N . SER A 1 101 ? 32.345 17.508 16.830 1.00 7.73 93 SER A N 1
ATOM 726 C CA . SER A 1 101 ? 30.989 17.077 16.507 1.00 7.78 93 SER A CA 1
ATOM 727 C C . SER A 1 101 ? 30.249 18.275 15.907 1.00 7.81 93 SER A C 1
ATOM 728 O O . SER A 1 101 ? 29.260 18.768 16.455 1.00 9.01 93 SER A O 1
ATOM 731 N N . ILE A 1 102 ? 30.788 18.746 14.784 1.00 8.36 94 ILE A N 1
ATOM 732 C CA . ILE A 1 102 ? 30.401 19.994 14.138 1.00 8.42 94 ILE A CA 1
ATOM 733 C C . ILE A 1 102 ? 30.175 19.731 12.661 1.00 8.33 94 ILE A C 1
ATOM 734 O O . ILE A 1 102 ? 31.029 19.135 11.997 1.00 8.59 94 ILE A O 1
ATOM 739 N N . GLY A 1 103 ? 29.028 20.159 12.149 1.00 8.80 95 GLY A N 1
ATOM 740 C CA . GLY A 1 103 ? 28.759 20.106 10.726 1.00 9.96 95 GLY A CA 1
ATOM 741 C C . GLY A 1 103 ? 27.680 21.113 10.390 1.00 9.82 95 GLY A C 1
ATOM 742 O O . GLY A 1 103 ? 26.906 21.493 11.267 1.00 10.97 95 GLY A O 1
ATOM 743 N N . PHE A 1 104 ? 27.634 21.555 9.140 1.00 9.25 96 PHE A N 1
ATOM 744 C CA . PHE A 1 104 ? 26.615 22.485 8.695 1.00 9.98 96 PHE A CA 1
ATOM 745 C C . PHE A 1 104 ? 26.629 22.596 7.181 1.00 9.79 96 PHE A C 1
ATOM 746 O O . PHE A 1 104 ? 27.694 22.588 6.551 1.00 10.02 96 PHE A O 1
ATOM 754 N N . ALA A 1 105 ? 25.438 22.725 6.599 1.00 9.52 97 ALA A N 1
ATOM 755 C CA . ALA A 1 105 ? 25.290 23.213 5.231 1.00 10.30 97 ALA A CA 1
ATOM 756 C C . ALA A 1 105 ? 24.048 24.087 5.207 1.00 10.98 97 ALA A C 1
ATOM 757 O O . ALA A 1 105 ? 23.113 23.833 5.960 1.00 11.49 97 ALA A O 1
ATOM 759 N N . PRO A 1 106 ? 24.024 25.122 4.349 1.00 11.37 98 PRO A N 1
ATOM 760 C CA . PRO A 1 106 ? 22.807 25.943 4.273 1.00 12.31 98 PRO A CA 1
ATOM 761 C C . PRO A 1 106 ? 21.583 25.097 3.930 1.00 11.98 98 PRO A C 1
ATOM 762 O O . PRO A 1 106 ? 21.693 24.158 3.141 1.00 11.96 98 PRO A O 1
ATOM 766 N N . ALA A 1 107 ? 20.437 25.415 4.525 1.00 13.11 99 ALA A N 1
ATOM 767 C CA . ALA A 1 107 ? 19.241 24.593 4.370 1.00 14.57 99 ALA A CA 1
ATOM 768 C C . ALA A 1 107 ? 18.872 24.308 2.916 1.00 14.78 99 ALA A C 1
ATOM 769 O O . ALA A 1 107 ? 18.453 23.195 2.588 1.00 15.46 99 ALA A O 1
ATOM 771 N N . HIS A 1 108 ? 19.037 25.306 2.049 1.00 14.65 100 HIS A N 1
ATOM 772 C CA . HIS A 1 108 ? 18.649 25.161 0.646 1.00 14.86 100 HIS A CA 1
ATOM 773 C C . HIS A 1 108 ? 19.439 24.072 -0.076 1.00 14.03 100 HIS A C 1
ATOM 774 O O . HIS A 1 108 ? 18.943 23.474 -1.028 1.00 14.96 100 HIS A O 1
ATOM 781 N N . THR A 1 109 ? 20.661 23.802 0.374 1.00 12.56 101 THR A N 1
ATOM 782 C CA . THR A 1 109 ? 21.485 22.803 -0.301 1.00 11.47 101 THR A CA 1
ATOM 783 C C . THR A 1 109 ? 21.011 21.376 -0.020 1.00 11.10 101 THR A C 1
ATOM 784 O O . THR A 1 109 ? 21.344 20.456 -0.773 1.00 11.45 101 THR A O 1
ATOM 788 N N . LEU A 1 110 ? 20.234 21.196 1.049 1.00 12.11 102 LEU A N 1
ATOM 789 C CA . LEU A 1 110 ? 19.838 19.859 1.495 1.00 14.41 102 LEU A CA 1
ATOM 790 C C . LEU A 1 110 ? 18.431 19.487 1.039 1.00 17.91 102 LEU A C 1
ATOM 791 O O . LEU A 1 110 ? 17.933 18.404 1.355 1.00 21.98 102 LEU A O 1
ATOM 796 N N . ASP A 1 111 ? 17.783 20.386 0.310 1.00 16.60 103 ASP A N 1
ATOM 797 C CA . ASP A 1 111 ? 16.385 20.190 -0.057 1.00 18.69 103 ASP A CA 1
ATOM 798 C C . ASP A 1 111 ? 16.181 20.388 -1.551 1.00 18.11 103 ASP A C 1
ATOM 799 O O . ASP A 1 111 ? 15.997 21.513 -2.018 1.00 20.47 103 ASP A O 1
ATOM 804 N N . GLY A 1 112 ? 16.195 19.289 -2.297 1.00 15.65 104 GLY A N 1
ATOM 805 C CA . GLY A 1 112 ? 15.953 19.346 -3.725 1.00 14.58 104 GLY A CA 1
ATOM 806 C C . GLY A 1 112 ? 16.991 18.606 -4.546 1.00 12.50 104 GLY A C 1
ATOM 807 O O . GLY A 1 112 ? 17.860 17.909 -4.015 1.00 13.03 104 GLY A O 1
ATOM 808 N N . ASP A 1 113 ? 16.893 18.759 -5.860 1.00 12.24 105 ASP A N 1
ATOM 809 C CA . ASP A 1 113 ? 17.779 18.073 -6.786 1.00 11.74 105 ASP A CA 1
ATOM 810 C C . ASP A 1 113 ? 19.217 18.549 -6.633 1.00 10.85 105 ASP A C 1
ATOM 811 O O . ASP A 1 113 ? 19.489 19.750 -6.665 1.00 11.32 105 ASP A O 1
ATOM 816 N N . PHE A 1 114 ? 20.135 17.599 -6.486 1.00 10.20 106 PHE A N 1
ATOM 817 C CA . PHE A 1 114 ? 21.537 17.911 -6.225 1.00 9.96 106 PHE A CA 1
ATOM 818 C C . PHE A 1 114 ? 22.136 18.858 -7.267 1.00 9.79 106 PHE A C 1
ATOM 819 O O . PHE A 1 114 ? 22.807 19.838 -6.922 1.00 10.33 106 PHE A O 1
ATOM 827 N N . THR A 1 115 ? 21.928 18.552 -8.544 1.00 10.27 107 THR A N 1
ATOM 828 C CA . THR A 1 115 ? 22.553 19.339 -9.606 1.00 10.94 107 THR A CA 1
ATOM 829 C C . THR A 1 115 ? 22.027 20.768 -9.610 1.00 11.30 107 THR A C 1
ATOM 830 O O . THR A 1 115 ? 22.786 21.722 -9.786 1.00 12.05 107 THR A O 1
ATOM 834 N N . ASP A 1 116 ? 20.724 20.908 -9.394 1.00 11.70 108 ASP A N 1
ATOM 835 C CA . ASP A 1 116 ? 20.089 22.221 -9.428 1.00 13.25 108 ASP A CA 1
ATOM 836 C C . ASP A 1 116 ? 20.460 23.116 -8.234 1.00 13.72 108 ASP A C 1
ATOM 837 O O . ASP A 1 116 ? 20.652 24.323 -8.407 1.00 15.54 108 ASP A O 1
ATOM 842 N N . VAL A 1 117 ? 20.557 22.539 -7.033 1.00 12.28 109 VAL A N 1
ATOM 843 C CA . VAL A 1 117 ? 20.635 23.351 -5.807 1.00 12.48 109 VAL A CA 1
ATOM 844 C C . VAL A 1 117 ? 22.037 23.562 -5.236 1.00 12.04 109 VAL A C 1
ATOM 845 O O . VAL A 1 117 ? 22.216 24.366 -4.319 1.00 13.40 109 VAL A O 1
ATOM 849 N N . THR A 1 118 ? 23.027 22.851 -5.761 1.00 10.75 110 THR A N 1
ATOM 850 C CA . THR A 1 118 ? 24.372 22.938 -5.204 1.00 10.56 110 THR A CA 1
ATOM 851 C C . THR A 1 118 ? 25.146 24.110 -5.805 1.00 10.16 110 THR A C 1
ATOM 852 O O . THR A 1 118 ? 25.847 23.959 -6.813 1.00 10.56 110 THR A O 1
ATOM 856 N N . ASP A 1 119 ? 25.006 25.282 -5.187 1.00 10.26 111 ASP A N 1
ATOM 857 C CA A ASP A 1 119 ? 25.695 26.495 -5.627 0.62 10.45 111 ASP A CA 1
ATOM 858 C CA B ASP A 1 119 ? 25.718 26.461 -5.667 0.38 10.32 111 ASP A CA 1
ATOM 859 C C . ASP A 1 119 ? 27.093 26.581 -5.010 1.00 9.76 111 ASP A C 1
ATOM 860 O O . ASP A 1 119 ? 27.420 25.845 -4.068 1.00 9.88 111 ASP A O 1
ATOM 869 N N . ARG A 1 120 ? 27.913 27.492 -5.525 1.00 9.31 112 ARG A N 1
ATOM 870 C CA . ARG A 1 120 ? 29.297 27.584 -5.061 1.00 9.02 112 ARG A CA 1
ATOM 871 C C . ARG A 1 120 ? 29.395 27.938 -3.578 1.00 8.99 112 ARG A C 1
ATOM 872 O O . ARG A 1 120 ? 30.150 27.303 -2.834 1.00 9.15 112 ARG A O 1
ATOM 880 N N . ASP A 1 121 ? 28.651 28.950 -3.140 1.00 9.76 113 ASP A N 1
ATOM 881 C CA . ASP A 1 121 ? 28.738 29.350 -1.745 1.00 10.50 113 ASP A CA 1
ATOM 882 C C . ASP A 1 121 ? 28.222 28.256 -0.806 1.00 9.68 113 ASP A C 1
ATOM 883 O O . ASP A 1 121 ? 28.808 28.024 0.257 1.00 9.98 113 ASP A O 1
ATOM 888 N N . GLY A 1 122 ? 27.149 27.572 -1.202 1.00 9.69 114 GLY A N 1
ATOM 889 C CA . GLY A 1 122 ? 26.632 26.469 -0.410 1.00 9.83 114 GLY A CA 1
ATOM 890 C C . GLY A 1 122 ? 27.654 25.353 -0.270 1.00 8.83 114 GLY A C 1
ATOM 891 O O . GLY A 1 122 ? 27.862 24.813 0.822 1.00 8.87 114 GLY A O 1
ATOM 892 N N . PHE A 1 123 ? 28.299 25.010 -1.383 1.00 8.53 115 PHE A N 1
ATOM 893 C CA . PHE A 1 123 ? 29.396 24.052 -1.377 1.00 8.08 115 PHE A CA 1
ATOM 894 C C . PHE A 1 123 ? 30.524 24.507 -0.454 1.00 7.98 115 PHE A C 1
ATOM 895 O O . PHE A 1 123 ? 31.051 23.715 0.339 1.00 8.00 115 PHE A O 1
ATOM 903 N N . LYS A 1 124 ? 30.919 25.767 -0.596 1.00 8.43 116 LYS A N 1
ATOM 904 C CA A LYS A 1 124 ? 32.035 26.308 0.165 0.68 8.81 116 LYS A CA 1
ATOM 905 C CA B LYS A 1 124 ? 32.030 26.321 0.170 0.32 8.53 116 LYS A CA 1
ATOM 906 C C . LYS A 1 124 ? 31.765 26.201 1.665 1.00 8.68 116 LYS A C 1
ATOM 907 O O . LYS A 1 124 ? 32.620 25.727 2.422 1.00 8.56 116 LYS A O 1
ATOM 918 N N . ILE A 1 125 ? 30.586 26.647 2.090 1.00 8.72 117 ILE A N 1
ATOM 919 C CA . ILE A 1 125 ? 30.218 26.628 3.499 1.00 9.07 117 ILE A CA 1
ATOM 920 C C . ILE A 1 125 ? 30.178 25.194 4.030 1.00 8.24 117 ILE A C 1
ATOM 921 O O . ILE A 1 125 ? 30.740 24.902 5.092 1.00 8.72 117 ILE A O 1
ATOM 926 N N . ALA A 1 126 ? 29.516 24.301 3.296 1.00 8.70 118 ALA A N 1
ATOM 927 C CA . ALA A 1 126 ? 29.419 22.911 3.742 1.00 8.62 118 ALA A CA 1
ATOM 928 C C . ALA A 1 126 ? 30.804 22.332 4.015 1.00 7.77 118 ALA A C 1
ATOM 929 O O . ALA A 1 126 ? 31.030 21.688 5.041 1.00 7.96 118 ALA A O 1
ATOM 931 N N . HIS A 1 127 ? 31.742 22.575 3.103 1.00 7.90 119 HIS A N 1
ATOM 932 C CA . HIS A 1 127 ? 33.080 22.013 3.238 1.00 7.61 119 HIS A CA 1
ATOM 933 C C . HIS A 1 127 ? 33.910 22.719 4.309 1.00 7.53 119 HIS A C 1
ATOM 934 O O . HIS A 1 127 ? 34.655 22.067 5.043 1.00 7.80 119 HIS A O 1
ATOM 941 N N . ASP A 1 128 ? 33.769 24.036 4.399 1.00 7.69 120 ASP A N 1
ATOM 942 C CA . ASP A 1 128 ? 34.530 24.833 5.348 1.00 7.98 120 ASP A CA 1
ATOM 943 C C . ASP A 1 128 ? 34.169 24.414 6.777 1.00 7.32 120 ASP A C 1
ATOM 944 O O . ASP A 1 128 ? 35.044 24.137 7.605 1.00 8.34 120 ASP A O 1
ATOM 949 N N . ILE A 1 129 ? 32.866 24.370 7.064 1.00 7.99 121 ILE A N 1
ATOM 950 C CA . ILE A 1 129 ? 32.400 24.106 8.416 1.00 8.14 121 ILE A CA 1
ATOM 951 C C . ILE A 1 129 ? 32.462 22.619 8.751 1.00 7.79 121 ILE A C 1
ATOM 952 O O . ILE A 1 129 ? 32.760 22.249 9.886 1.00 8.86 121 ILE A O 1
ATOM 957 N N . SER A 1 130 ? 32.185 21.757 7.777 1.00 7.88 122 SER A N 1
ATOM 958 C CA . SER A 1 130 ? 32.046 20.333 8.077 1.00 7.79 122 SER A CA 1
ATOM 959 C C . SER A 1 130 ? 33.323 19.522 7.925 1.00 8.30 122 SER A C 1
ATOM 960 O O . SER A 1 130 ? 33.427 18.445 8.511 1.00 8.92 122 SER A O 1
ATOM 963 N N . ALA A 1 131 ? 34.278 20.011 7.131 1.00 7.79 123 ALA A N 1
ATOM 964 C CA . ALA A 1 131 ? 35.491 19.245 6.854 1.00 7.88 123 ALA A CA 1
ATOM 965 C C . ALA A 1 131 ? 36.751 20.011 7.246 1.00 7.73 123 ALA A C 1
ATOM 966 O O . ALA A 1 131 ? 37.535 19.535 8.073 1.00 8.26 123 ALA A O 1
ATOM 968 N N . TYR A 1 132 ? 36.956 21.194 6.671 1.00 7.82 124 TYR A N 1
ATOM 969 C CA . TYR A 1 132 ? 38.157 21.963 6.998 1.00 8.34 124 TYR A CA 1
ATOM 970 C C . TYR A 1 132 ? 38.292 22.218 8.500 1.00 8.11 124 TYR A C 1
ATOM 971 O O . TYR A 1 132 ? 39.396 22.140 9.053 1.00 8.30 124 TYR A O 1
ATOM 980 N N . SER A 1 133 ? 37.180 22.514 9.165 1.00 7.84 125 SER A N 1
ATOM 981 C CA . SER A 1 133 ? 37.238 22.843 10.586 1.00 8.18 125 SER A CA 1
ATOM 982 C C . SER A 1 133 ? 37.907 21.761 11.432 1.00 7.55 125 SER A C 1
ATOM 983 O O . SER A 1 133 ? 38.530 22.079 12.438 1.00 8.47 125 SER A O 1
ATOM 986 N N . PHE A 1 134 ? 37.784 20.492 11.045 1.00 7.46 126 PHE A N 1
ATOM 987 C CA . PHE A 1 134 ? 38.438 19.418 11.800 1.00 7.54 126 PHE A CA 1
ATOM 988 C C . PHE A 1 134 ? 39.961 19.519 11.673 1.00 7.54 126 PHE A C 1
ATOM 989 O O . PHE A 1 134 ? 40.688 19.352 12.650 1.00 8.38 126 PHE A O 1
ATOM 997 N N . VAL A 1 135 ? 40.439 19.793 10.462 1.00 7.89 127 VAL A N 1
ATOM 998 C CA . VAL A 1 135 ? 41.862 20.010 10.215 1.00 8.30 127 VAL A CA 1
ATOM 999 C C . VAL A 1 135 ? 42.380 21.205 11.017 1.00 8.27 127 VAL A C 1
ATOM 1000 O O . VAL A 1 135 ? 43.430 21.127 11.668 1.00 8.61 127 VAL A O 1
ATOM 1004 N N . ALA A 1 136 ? 41.645 22.317 10.971 1.00 8.44 128 ALA A N 1
ATOM 1005 C CA . ALA A 1 136 ? 42.049 23.519 11.701 1.00 9.14 128 ALA A CA 1
ATOM 1006 C C . ALA A 1 136 ? 42.106 23.271 13.207 1.00 8.57 128 ALA A C 1
ATOM 1007 O O . ALA A 1 136 ? 43.035 23.721 13.892 1.00 8.95 128 ALA A O 1
ATOM 1009 N N . MET A 1 137 ? 41.104 22.579 13.735 1.00 8.59 129 MET A N 1
ATOM 1010 C CA A MET A 1 137 ? 41.104 22.270 15.157 0.55 8.42 129 MET A CA 1
ATOM 1011 C CA B MET A 1 137 ? 41.063 22.230 15.149 0.45 9.19 129 MET A CA 1
ATOM 1012 C C . MET A 1 137 ? 42.241 21.325 15.530 1.00 8.50 129 MET A C 1
ATOM 1013 O O . MET A 1 137 ? 42.865 21.506 16.578 1.00 9.11 129 MET A O 1
ATOM 1022 N N . ALA A 1 138 ? 42.542 20.350 14.668 1.00 8.66 130 ALA A N 1
ATOM 1023 C CA . ALA A 1 138 ? 43.669 19.450 14.907 1.00 8.92 130 ALA A CA 1
ATOM 1024 C C . ALA A 1 138 ? 44.980 20.235 15.004 1.00 9.20 130 ALA A C 1
ATOM 1025 O O . ALA A 1 138 ? 45.788 19.996 15.909 1.00 9.54 130 ALA A O 1
ATOM 1027 N N . ARG A 1 139 ? 45.197 21.167 14.077 1.00 8.81 131 ARG A N 1
ATOM 1028 C CA . ARG A 1 139 ? 46.413 21.977 14.107 1.00 9.34 131 ARG A CA 1
ATOM 1029 C C . ARG A 1 139 ? 46.491 22.816 15.383 1.00 9.38 131 ARG A C 1
ATOM 1030 O O . ARG A 1 139 ? 47.541 22.877 16.036 1.00 10.25 131 ARG A O 1
ATOM 1038 N N . ALA A 1 140 ? 45.385 23.457 15.750 1.00 9.51 132 ALA A N 1
ATOM 1039 C CA . ALA A 1 140 ? 45.380 24.298 16.939 1.00 10.06 132 ALA A CA 1
ATOM 1040 C C . ALA A 1 140 ? 45.580 23.471 18.211 1.00 9.55 132 ALA A C 1
ATOM 1041 O O . ALA A 1 140 ? 46.185 23.946 19.176 1.00 10.25 132 ALA A O 1
ATOM 1043 N N . ALA A 1 141 ? 45.079 22.237 18.207 1.00 9.55 133 ALA A N 1
ATOM 1044 C CA . ALA A 1 141 ? 45.157 21.351 19.364 1.00 9.90 133 ALA A CA 1
ATOM 1045 C C . ALA A 1 141 ? 46.479 20.606 19.465 1.00 9.82 133 ALA A C 1
ATOM 1046 O O . ALA A 1 141 ? 46.748 19.966 20.479 1.00 10.06 133 ALA A O 1
ATOM 1048 N N . LYS A 1 142 ? 47.286 20.658 18.410 1.00 10.37 134 LYS A N 1
ATOM 1049 C CA . LYS A 1 142 ? 48.469 19.811 18.325 1.00 10.82 134 LYS A CA 1
ATOM 1050 C C . LYS A 1 142 ? 49.391 19.898 19.554 1.00 10.60 134 LYS A C 1
ATOM 1051 O O . LYS A 1 142 ? 49.739 18.864 20.117 1.00 10.82 134 LYS A O 1
ATOM 1057 N N . PRO A 1 143 ? 49.777 21.118 19.992 1.00 11.15 135 PRO A N 1
ATOM 1058 C CA . PRO A 1 143 ? 50.675 21.152 21.159 1.00 11.66 135 PRO A CA 1
ATOM 1059 C C . PRO A 1 143 ? 50.082 20.495 22.420 1.00 11.10 135 PRO A C 1
ATOM 1060 O O . PRO A 1 143 ? 50.787 19.748 23.108 1.00 11.43 135 PRO A O 1
ATOM 1064 N N . LEU A 1 144 ? 48.813 20.752 22.722 1.00 10.24 136 LEU A N 1
ATOM 1065 C CA . LEU A 1 144 ? 48.193 20.118 23.887 1.00 10.05 136 LEU A CA 1
ATOM 1066 C C . LEU A 1 144 ? 48.072 18.607 23.721 1.00 9.42 136 LEU A C 1
ATOM 1067 O O . LEU A 1 144 ? 48.263 17.852 24.682 1.00 10.08 136 LEU A O 1
ATOM 1072 N N . LEU A 1 145 ? 47.745 18.166 22.509 1.00 9.41 137 LEU A N 1
ATOM 1073 C CA . LEU A 1 145 ? 47.667 16.734 22.232 1.00 9.67 137 LEU A CA 1
ATOM 1074 C C . LEU A 1 145 ? 49.041 16.077 22.346 1.00 9.75 137 LEU A C 1
ATOM 1075 O O . LEU A 1 145 ? 49.160 14.955 22.843 1.00 10.24 137 LEU A O 1
ATOM 1080 N N . GLN A 1 146 ? 50.081 16.757 21.873 1.00 9.55 138 GLN A N 1
ATOM 1081 C CA . GLN A 1 146 ? 51.424 16.185 21.941 1.00 10.02 138 GLN A CA 1
ATOM 1082 C C . GLN A 1 146 ? 51.833 15.906 23.382 1.00 10.11 138 GLN A C 1
ATOM 1083 O O . GLN A 1 146 ? 52.481 14.896 23.662 1.00 10.74 138 GLN A O 1
ATOM 1089 N N . ALA A 1 147 ? 51.433 16.789 24.294 1.00 10.16 139 ALA A N 1
ATOM 1090 C CA . ALA A 1 147 ? 51.847 16.691 25.690 1.00 10.54 139 ALA A CA 1
ATOM 1091 C C . ALA A 1 147 ? 51.354 15.410 26.371 1.00 10.93 139 ALA A C 1
ATOM 1092 O O . ALA A 1 147 ? 52.021 14.901 27.274 1.00 12.31 139 ALA A O 1
ATOM 1094 N N . ARG A 1 148 ? 50.191 14.899 25.960 1.00 10.90 140 ARG A N 1
ATOM 1095 C CA . ARG A 1 148 ? 49.634 13.683 26.562 1.00 10.41 140 ARG A CA 1
ATOM 1096 C C . ARG A 1 148 ? 49.445 12.549 25.555 1.00 10.10 140 ARG A C 1
ATOM 1097 O O . ARG A 1 148 ? 48.839 11.528 25.881 1.00 10.56 140 ARG A O 1
ATOM 1105 N N . GLN A 1 149 ? 49.986 12.714 24.349 1.00 9.87 141 GLN A N 1
ATOM 1106 C CA A GLN A 1 149 ? 49.701 11.796 23.245 0.48 10.36 141 GLN A CA 1
ATOM 1107 C CA B GLN A 1 149 ? 49.705 11.792 23.246 0.52 10.31 141 GLN A CA 1
ATOM 1108 C C . GLN A 1 149 ? 48.196 11.546 23.132 1.00 9.78 141 GLN A C 1
ATOM 1109 O O . GLN A 1 149 ? 47.727 10.402 23.050 1.00 9.96 141 GLN A O 1
ATOM 1120 N N . GLY A 1 150 ? 47.442 12.637 23.136 1.00 9.35 142 GLY A N 1
ATOM 1121 C CA . GLY A 1 150 ? 45.996 12.572 23.050 1.00 8.77 142 GLY A CA 1
ATOM 1122 C C . GLY A 1 150 ? 45.510 12.256 21.650 1.00 8.79 142 GLY A C 1
ATOM 1123 O O . GLY A 1 150 ? 46.304 12.178 20.711 1.00 9.77 142 GLY A O 1
ATOM 1124 N N . CYS A 1 151 ? 44.199 12.091 21.510 1.00 8.72 143 CYS A N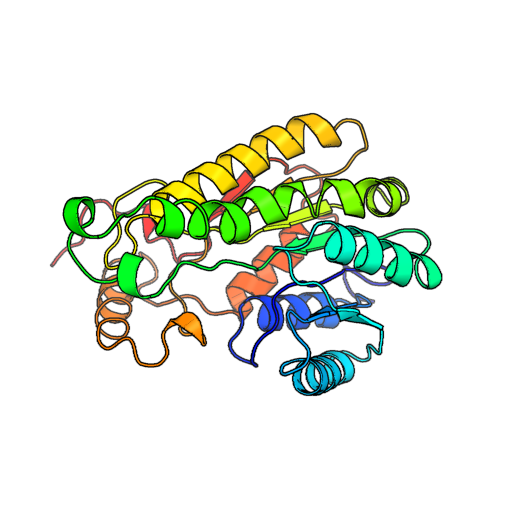 1
ATOM 1125 C CA . CYS A 1 151 ? 43.618 11.692 20.237 1.00 8.27 143 CYS A CA 1
ATOM 1126 C C . CYS A 1 151 ? 42.613 12.713 19.711 1.00 7.83 143 CYS A C 1
ATOM 1127 O O . CYS A 1 151 ? 42.215 13.644 20.418 1.00 8.36 143 CYS A O 1
ATOM 1130 N N . LEU A 1 152 ? 42.188 12.499 18.465 1.00 7.82 144 LEU A N 1
ATOM 1131 C CA . LEU A 1 152 ? 41.157 13.292 17.808 1.00 7.90 144 LEU A CA 1
ATOM 1132 C C . LEU A 1 152 ? 40.022 12.367 17.371 1.00 7.21 144 LEU A C 1
ATOM 1133 O O . LEU A 1 152 ? 40.265 11.223 16.965 1.00 7.96 144 LEU A O 1
ATOM 1138 N N . LEU A 1 153 ? 38.793 12.872 17.441 1.00 7.55 145 LEU A N 1
ATOM 1139 C CA . LEU A 1 153 ? 37.623 12.130 16.993 1.00 7.61 145 LEU A CA 1
ATOM 1140 C C . LEU A 1 153 ? 36.673 13.081 16.284 1.00 7.08 145 LEU A C 1
ATOM 1141 O O . LEU A 1 153 ? 36.441 14.182 16.781 1.00 7.66 145 LEU A O 1
ATOM 1146 N N . THR A 1 154 ? 36.126 12.656 15.142 1.00 6.86 146 THR A N 1
ATOM 1147 C CA . THR A 1 154 ? 35.071 13.407 14.472 1.00 7.20 146 THR A CA 1
ATOM 1148 C C . THR A 1 154 ? 33.874 12.500 14.170 1.00 7.27 146 THR A C 1
ATOM 1149 O O . THR A 1 154 ? 33.958 11.276 14.305 1.00 7.72 146 THR A O 1
ATOM 1153 N N . LEU A 1 155 ? 32.763 13.123 13.786 1.00 7.26 147 LEU A N 1
ATOM 1154 C CA . LEU A 1 155 ? 31.524 12.427 13.442 1.00 7.41 147 LEU A CA 1
ATOM 1155 C C . LEU A 1 155 ? 31.248 12.571 11.955 1.00 6.86 147 LEU A C 1
ATOM 1156 O O . LEU A 1 155 ? 31.222 13.686 11.418 1.00 7.98 147 LEU A O 1
ATOM 1161 N N . THR A 1 156 ? 31.027 11.437 11.296 1.00 7.38 148 THR A N 1
ATOM 1162 C CA . THR A 1 156 ? 30.720 11.414 9.877 1.00 7.33 148 THR A CA 1
ATOM 1163 C C . THR A 1 156 ? 29.428 10.631 9.627 1.00 7.02 148 THR A C 1
ATOM 1164 O O . THR A 1 156 ? 28.822 10.090 10.561 1.00 7.42 148 THR A O 1
ATOM 1168 N N . TYR A 1 157 ? 28.999 10.599 8.368 1.00 7.46 149 TYR A N 1
ATOM 1169 C CA . TYR A 1 157 ? 27.770 9.931 7.967 1.00 7.79 149 TYR A CA 1
ATOM 1170 C C . TYR A 1 157 ? 27.998 9.269 6.616 1.00 7.44 149 TYR A C 1
ATOM 1171 O O . TYR A 1 157 ? 28.718 9.805 5.758 1.00 7.75 149 TYR A O 1
ATOM 1180 N N . GLN A 1 158 ? 27.363 8.114 6.420 1.00 7.08 150 GLN A N 1
ATOM 1181 C CA . GLN A 1 158 ? 27.644 7.254 5.276 1.00 7.35 150 GLN A CA 1
ATOM 1182 C C . GLN A 1 158 ? 27.120 7.780 3.939 1.00 7.40 150 GLN A C 1
ATOM 1183 O O . GLN A 1 158 ? 27.367 7.159 2.897 1.00 7.50 150 GLN A O 1
ATOM 1189 N N . GLY A 1 159 ? 26.454 8.934 3.957 1.00 7.34 151 GLY A N 1
ATOM 1190 C CA . GLY A 1 159 ? 26.207 9.696 2.740 1.00 7.83 151 GLY A CA 1
ATOM 1191 C C . GLY A 1 159 ? 27.485 10.076 1.996 1.00 7.42 151 GLY A C 1
ATOM 1192 O O . GLY A 1 159 ? 27.440 10.454 0.827 1.00 8.32 151 GLY A O 1
ATOM 1193 N N . SER A 1 160 ? 28.635 9.991 2.663 1.00 7.53 152 SER A N 1
ATOM 1194 C CA . SER A 1 160 ? 29.927 10.137 1.994 1.00 7.53 152 SER A CA 1
ATOM 1195 C C . SER A 1 160 ? 30.177 9.055 0.936 1.00 8.11 152 SER A C 1
ATOM 1196 O O . SER A 1 160 ? 30.693 9.346 -0.145 1.00 10.49 152 SER A O 1
ATOM 1199 N N . GLU A 1 161 ? 29.788 7.820 1.254 1.00 8.58 153 GLU A N 1
ATOM 1200 C CA A GLU A 1 161 ? 30.132 6.640 0.461 0.37 9.74 153 GLU A CA 1
ATOM 1201 C CA B GLU A 1 161 ? 30.138 6.655 0.442 0.63 9.97 153 GLU A CA 1
ATOM 1202 C C . GLU A 1 161 ? 29.030 6.198 -0.497 1.00 9.58 153 GLU A C 1
ATOM 1203 O O . GLU A 1 161 ? 29.311 5.619 -1.543 1.00 10.29 153 GLU A O 1
ATOM 1214 N N . ARG A 1 162 ? 27.778 6.428 -0.113 1.00 9.44 154 ARG A N 1
ATOM 1215 C CA A ARG A 1 162 ? 26.642 6.095 -0.965 0.71 9.59 154 ARG A CA 1
ATOM 1216 C CA B ARG A 1 162 ? 26.643 6.107 -0.967 0.29 10.51 154 ARG A CA 1
ATOM 1217 C C . ARG A 1 162 ? 25.621 7.217 -0.867 1.00 9.99 154 ARG A C 1
ATOM 1218 O O . ARG A 1 162 ? 25.580 7.938 0.123 1.00 11.67 154 ARG A O 1
ATOM 1233 N N . VAL A 1 163 ? 24.807 7.361 -1.902 1.00 8.65 155 VAL A N 1
ATOM 1234 C CA . VAL A 1 163 ? 23.822 8.426 -1.939 1.00 9.19 155 VAL A CA 1
ATOM 1235 C C . VAL A 1 163 ? 22.744 8.174 -0.904 1.00 10.40 155 VAL A C 1
ATOM 1236 O O . VAL A 1 163 ? 22.097 7.123 -0.903 1.00 11.85 155 VAL A O 1
ATOM 1240 N N . MET A 1 164 ? 22.555 9.147 -0.020 1.00 10.44 156 MET A N 1
ATOM 1241 C CA . MET A 1 164 ? 21.519 9.071 0.999 1.00 11.54 156 MET A CA 1
ATOM 1242 C C . MET A 1 164 ? 20.592 10.254 0.758 1.00 12.48 156 MET A C 1
ATOM 1243 O O . MET A 1 164 ? 21.009 11.281 0.216 1.00 12.55 156 MET A O 1
ATOM 1248 N N . PRO A 1 165 ? 19.320 10.120 1.152 1.00 14.29 157 PRO A N 1
ATOM 1249 C CA . PRO A 1 165 ? 18.340 11.161 0.824 1.00 14.99 157 PRO A CA 1
ATOM 1250 C C . PRO A 1 165 ? 18.571 12.460 1.581 1.00 14.44 157 PRO A C 1
ATOM 1251 O O . PRO A 1 165 ? 19.110 12.453 2.690 1.00 15.43 157 PRO A O 1
ATOM 1255 N N . ASN A 1 166 ? 18.190 13.564 0.956 1.00 14.00 158 ASN A N 1
ATOM 1256 C CA . ASN A 1 166 ? 18.163 14.871 1.616 1.00 14.75 158 ASN A CA 1
ATOM 1257 C C . ASN A 1 166 ? 19.533 15.222 2.198 1.00 14.18 158 ASN A C 1
ATOM 1258 O O . ASN A 1 166 ? 19.644 15.753 3.310 1.00 15.30 158 ASN A O 1
ATOM 1263 N N . TYR A 1 167 ? 20.573 14.940 1.413 1.00 11.43 159 TYR A N 1
ATOM 1264 C CA . TYR A 1 167 ? 21.938 15.064 1.913 1.00 9.76 159 TYR A CA 1
ATOM 1265 C C . TYR A 1 167 ? 22.839 15.854 0.958 1.00 9.48 159 TYR A C 1
ATOM 1266 O O . TYR A 1 167 ? 23.582 16.744 1.394 1.00 10.40 159 TYR A O 1
ATOM 1275 N N . ASN A 1 168 ? 22.782 15.522 -0.333 1.00 8.85 160 ASN A N 1
ATOM 1276 C CA . ASN A 1 168 ? 23.379 16.358 -1.374 1.00 8.61 160 ASN A CA 1
ATOM 1277 C C . ASN A 1 168 ? 24.842 16.719 -1.068 1.00 8.20 160 ASN A C 1
ATOM 1278 O O . ASN A 1 168 ? 25.645 15.823 -0.824 1.00 8.26 160 ASN A O 1
ATOM 1283 N N . VAL A 1 169 ? 25.179 18.009 -1.049 1.00 8.04 161 VAL A N 1
ATOM 1284 C CA . VAL A 1 169 ? 26.574 18.420 -0.883 1.00 8.37 161 VAL A CA 1
ATOM 1285 C C . VAL A 1 169 ? 27.192 17.979 0.440 1.00 8.32 161 VAL A C 1
ATOM 1286 O O . VAL A 1 169 ? 28.417 17.877 0.540 1.00 8.27 161 VAL A O 1
ATOM 1290 N N . MET A 1 170 ? 26.374 17.704 1.453 1.00 8.11 16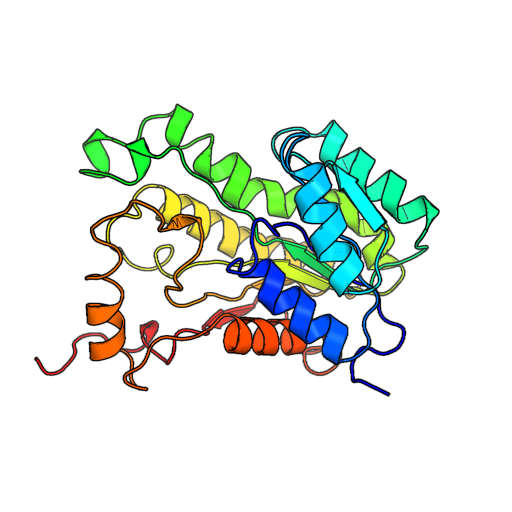2 MET A N 1
ATOM 1291 C CA . MET A 1 170 ? 26.940 17.182 2.693 1.00 8.25 162 MET A CA 1
ATOM 1292 C C . MET A 1 170 ? 27.650 15.846 2.463 1.00 7.34 162 MET A C 1
ATOM 1293 O O . MET A 1 170 ? 28.575 15.506 3.200 1.00 8.13 162 MET A O 1
ATOM 1298 N N . GLY A 1 171 ? 27.232 15.091 1.447 1.00 7.66 163 GLY A N 1
ATOM 1299 C CA . GLY A 1 171 ? 27.922 13.856 1.109 1.00 7.73 163 GLY A CA 1
ATOM 1300 C C . GLY A 1 171 ? 29.341 14.106 0.632 1.00 6.87 163 GLY A C 1
ATOM 1301 O O . GLY A 1 171 ? 30.280 13.371 0.985 1.00 7.53 163 GLY A O 1
ATOM 1302 N N . MET A 1 172 ? 29.501 15.138 -0.189 1.00 6.76 164 MET A N 1
ATOM 1303 C CA . MET A 1 172 ? 30.827 15.573 -0.617 1.00 6.75 164 MET A CA 1
ATOM 1304 C C . MET A 1 172 ? 31.667 16.032 0.582 1.00 6.67 164 MET A C 1
ATOM 1305 O O . MET A 1 172 ? 32.843 15.671 0.702 1.00 7.13 164 MET A O 1
ATOM 1310 N N . ALA A 1 173 ? 31.055 16.802 1.479 1.00 7.06 165 ALA A N 1
ATOM 1311 C CA . ALA A 1 173 ? 31.788 17.342 2.614 1.00 6.93 165 ALA A CA 1
ATOM 1312 C C . ALA A 1 173 ? 32.204 16.236 3.589 1.00 6.90 165 ALA A C 1
ATOM 1313 O O . ALA A 1 173 ? 33.303 16.278 4.145 1.00 7.20 165 ALA A O 1
ATOM 1315 N N . LYS A 1 174 ? 31.338 15.251 3.822 1.00 6.78 166 LYS A N 1
ATOM 1316 C CA . LYS A 1 174 ? 31.727 14.137 4.681 1.00 6.79 166 LYS A CA 1
ATOM 1317 C C . LYS A 1 174 ? 32.802 13.264 4.025 1.00 6.40 166 LYS A C 1
ATOM 1318 O O . LYS A 1 174 ? 33.666 12.737 4.724 1.00 6.93 166 LYS A O 1
ATOM 1324 N N . ALA A 1 175 ? 32.763 13.091 2.703 1.00 6.73 167 ALA A N 1
ATOM 1325 C CA . ALA A 1 175 ? 33.828 12.343 2.039 1.00 7.10 167 ALA A CA 1
ATOM 1326 C C . ALA A 1 175 ? 35.175 13.058 2.236 1.00 6.81 167 ALA A C 1
ATOM 1327 O O . ALA A 1 175 ? 36.204 12.433 2.531 1.00 6.95 167 ALA A O 1
ATOM 1329 N N . SER A 1 176 ? 35.165 14.380 2.083 1.00 6.82 168 SER A N 1
ATOM 1330 C CA . SER A 1 176 ? 36.337 15.200 2.354 1.00 6.65 168 SER A CA 1
ATOM 1331 C C . SER A 1 176 ? 36.827 14.999 3.796 1.00 6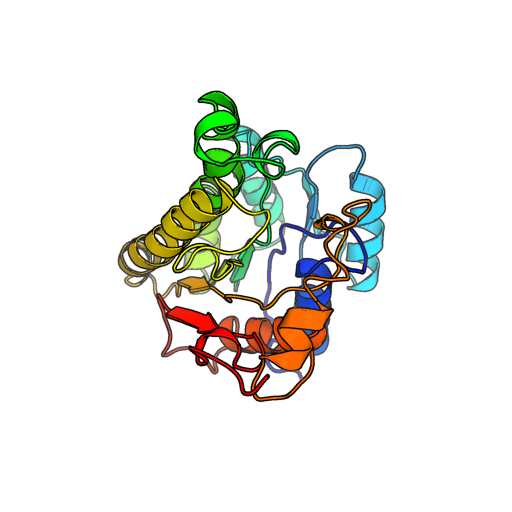.44 168 SER A C 1
ATOM 1332 O O . SER A 1 176 ? 38.024 14.751 4.026 1.00 6.78 168 SER A O 1
ATOM 1335 N N . LEU A 1 177 ? 35.902 15.084 4.754 1.00 6.70 169 LEU A N 1
ATOM 1336 C CA . LEU A 1 177 ? 36.220 14.884 6.161 1.00 6.76 169 LEU A CA 1
ATOM 1337 C C . LEU A 1 177 ? 36.884 13.531 6.419 1.00 6.46 169 LEU A C 1
ATOM 1338 O O . LEU A 1 177 ? 37.879 13.451 7.148 1.00 7.02 169 LEU A O 1
ATOM 1343 N N . GLU A 1 178 ? 36.332 12.462 5.842 1.00 6.75 170 GLU A N 1
ATOM 1344 C CA . GLU A 1 178 ? 36.882 11.124 6.085 1.00 6.69 170 GLU A CA 1
ATOM 1345 C C . GLU A 1 178 ? 38.297 10.981 5.511 1.00 6.62 170 GLU A C 1
ATOM 1346 O O . GLU A 1 178 ? 39.164 10.353 6.130 1.00 7.18 170 GLU A O 1
ATOM 1352 N N . ALA A 1 179 ? 38.546 11.560 4.338 1.00 6.83 171 ALA A N 1
ATOM 1353 C CA . ALA A 1 179 ? 39.917 11.597 3.828 1.00 6.98 171 ALA A CA 1
ATOM 1354 C C . ALA A 1 179 ? 40.807 12.405 4.790 1.00 7.06 171 ALA A C 1
ATOM 1355 O O . ALA A 1 179 ? 41.963 12.042 5.033 1.00 7.52 171 ALA A O 1
ATOM 1357 N N . GLY A 1 180 ? 40.268 13.494 5.343 1.00 7.34 172 GLY A N 1
ATOM 1358 C CA . GLY A 1 180 ? 40.995 14.274 6.329 1.00 7.34 172 GLY A CA 1
ATOM 1359 C C . GLY A 1 180 ? 41.411 13.448 7.542 1.00 6.95 172 GLY A C 1
ATOM 1360 O O . GLY A 1 180 ? 42.531 13.599 8.056 1.00 7.62 172 GLY A O 1
ATOM 1361 N N . VAL A 1 181 ? 40.511 12.577 8.017 1.00 7.04 173 VAL A N 1
ATOM 1362 C CA . VAL A 1 181 ? 40.847 11.657 9.103 1.00 7.06 173 VAL A CA 1
ATOM 1363 C C . VAL A 1 181 ? 42.118 10.868 8.764 1.00 6.54 173 VAL A C 1
ATOM 1364 O O . VAL A 1 181 ? 43.034 10.752 9.587 1.00 7.44 173 VAL A O 1
ATOM 1368 N N . ARG A 1 182 ? 42.170 10.318 7.551 1.00 7.14 174 ARG A N 1
ATOM 1369 C CA . ARG A 1 182 ? 43.334 9.548 7.128 1.00 6.95 174 ARG A CA 1
ATOM 1370 C C . ARG A 1 182 ? 44.608 10.396 7.015 1.00 6.90 174 ARG A C 1
ATOM 1371 O O . ARG A 1 182 ? 45.666 9.980 7.498 1.00 7.40 174 ARG A O 1
ATOM 1379 N N . TYR A 1 183 ? 44.526 11.568 6.392 1.00 6.97 175 TYR A N 1
ATOM 1380 C CA . TYR A 1 183 ? 45.713 12.412 6.261 1.00 7.43 175 TYR A CA 1
ATOM 1381 C C . TYR A 1 183 ? 46.196 12.904 7.623 1.00 7.01 175 TYR A C 1
ATOM 1382 O O . TYR A 1 183 ? 47.405 12.931 7.886 1.00 7.62 175 TYR A O 1
ATOM 1391 N N . LEU A 1 184 ? 45.266 13.261 8.511 1.00 7.36 176 LEU A N 1
ATOM 1392 C CA . LEU A 1 184 ? 45.647 13.639 9.874 1.00 7.21 176 LEU A CA 1
ATOM 1393 C C . LEU A 1 184 ? 46.312 12.477 10.622 1.00 6.75 176 LEU A C 1
ATOM 1394 O O . LEU A 1 184 ? 47.304 12.673 11.331 1.00 7.81 176 LEU A O 1
ATOM 1399 N N . ALA A 1 185 ? 45.771 11.273 10.472 1.00 7.26 177 ALA A N 1
ATOM 1400 C CA . ALA A 1 185 ? 46.340 10.121 11.163 1.00 7.75 177 ALA A CA 1
ATOM 1401 C C . ALA A 1 185 ? 47.785 9.886 10.734 1.00 7.56 177 ALA A C 1
ATOM 1402 O O . ALA A 1 185 ? 48.639 9.558 11.562 1.00 8.07 177 ALA A O 1
ATOM 1404 N N . SER A 1 186 ? 48.065 10.059 9.443 1.00 7.90 178 SER A N 1
ATOM 1405 C CA . SER A 1 186 ? 49.425 9.872 8.949 1.00 8.96 178 SER A CA 1
ATOM 1406 C C . SER A 1 186 ? 50.353 10.992 9.406 1.00 10.08 178 SER A C 1
ATOM 1407 O O . SER A 1 186 ? 51.521 10.747 9.715 1.00 12.99 178 SER A O 1
ATOM 1410 N N . SER A 1 187 ? 49.841 12.212 9.483 1.00 9.06 179 SER A N 1
ATOM 1411 C CA . SER A 1 187 ? 50.629 13.359 9.911 1.00 9.65 179 SER A CA 1
ATOM 1412 C C . SER A 1 187 ? 50.961 13.325 11.410 1.00 9.74 179 SER A C 1
ATOM 1413 O O . SER A 1 187 ? 52.101 13.571 11.795 1.00 12.03 179 SER A O 1
ATOM 1416 N N . LEU A 1 188 ? 49.968 13.000 12.237 1.00 9.23 180 LEU A N 1
ATOM 1417 C CA . LEU A 1 188 ? 50.091 13.128 13.688 1.00 9.37 180 LEU A CA 1
ATOM 1418 C C . LEU A 1 188 ? 50.475 11.819 14.379 1.00 9.01 180 LEU A C 1
ATOM 1419 O O . LEU A 1 188 ? 50.813 11.811 15.563 1.00 9.30 180 LEU A O 1
ATOM 1424 N N . GLY A 1 189 ? 50.447 10.713 13.641 1.00 9.31 181 GLY A N 1
ATOM 1425 C CA . GLY A 1 189 ? 50.760 9.422 14.225 1.00 10.07 181 GLY A CA 1
ATOM 1426 C C . GLY A 1 189 ? 52.157 9.333 14.816 1.00 10.55 181 GLY A C 1
ATOM 1427 O O . GLY A 1 189 ? 52.373 8.630 15.804 1.00 10.92 181 GLY A O 1
ATOM 1428 N N . VAL A 1 190 ? 53.105 10.047 14.214 1.00 11.29 182 VAL A N 1
ATOM 1429 C CA A VAL A 1 190 ? 54.475 10.055 14.708 0.50 12.51 182 VAL A CA 1
ATOM 1430 C CA B VAL A 1 190 ? 54.478 10.067 14.708 0.50 12.65 182 VAL A CA 1
ATOM 1431 C C . VAL A 1 190 ? 54.562 10.606 16.135 1.00 12.15 182 VAL A C 1
ATOM 1432 O O . VAL A 1 190 ? 55.468 10.248 16.886 1.00 13.94 182 VAL A O 1
ATOM 1439 N N . ASP A 1 191 ? 53.617 11.475 16.498 1.00 10.74 183 ASP A N 1
ATOM 1440 C CA . ASP A 1 191 ? 53.534 12.048 17.840 1.00 10.89 183 ASP A CA 1
ATOM 1441 C C . ASP A 1 191 ? 52.764 11.153 18.809 1.00 10.23 183 ASP A C 1
ATOM 1442 O O . ASP A 1 191 ? 52.590 11.507 19.972 1.00 11.78 183 ASP A O 1
ATOM 1447 N N . GLY A 1 192 ? 52.276 10.012 18.330 1.00 9.77 184 GLY A N 1
ATOM 1448 C CA . GLY A 1 192 ? 51.432 9.144 19.134 1.00 10.09 184 GLY A CA 1
ATOM 1449 C C . GLY A 1 192 ? 49.977 9.582 19.195 1.00 9.69 184 GLY A C 1
ATOM 1450 O O . GLY A 1 192 ? 49.217 9.098 20.029 1.00 11.66 184 GLY A O 1
ATOM 1451 N N . ILE A 1 193 ? 49.590 10.494 18.308 1.00 8.99 185 ILE A N 1
ATOM 1452 C CA . ILE A 1 193 ? 48.234 11.034 18.273 1.00 8.70 185 ILE A CA 1
ATOM 1453 C C . ILE A 1 193 ? 47.389 10.221 17.305 1.00 8.42 185 ILE A C 1
ATOM 1454 O O . ILE A 1 193 ? 47.672 10.198 16.100 1.00 9.37 185 ILE A O 1
ATOM 1459 N N . ARG A 1 194 ? 46.364 9.547 17.830 1.00 7.68 186 ARG A N 1
ATOM 1460 C CA . ARG A 1 194 ? 45.421 8.796 17.002 1.00 7.96 186 ARG A CA 1
ATOM 1461 C C . ARG A 1 194 ? 44.311 9.719 16.504 1.00 7.26 186 ARG A C 1
ATOM 1462 O O . ARG A 1 194 ? 43.945 10.684 17.179 1.00 8.15 186 ARG A O 1
ATOM 1470 N N . VAL A 1 195 ? 43.785 9.421 15.317 1.00 6.87 187 VAL A N 1
ATOM 1471 C CA . VAL A 1 195 ? 42.731 10.225 14.692 1.00 7.28 187 VAL A CA 1
ATOM 1472 C C . VAL A 1 195 ? 41.705 9.285 14.076 1.00 6.93 187 VAL A C 1
ATOM 1473 O O . VAL A 1 195 ? 42.051 8.518 13.173 1.00 7.50 187 VAL A O 1
ATOM 1477 N N . ASN A 1 196 ? 40.456 9.346 14.544 1.00 6.94 188 ASN A N 1
ATOM 1478 C CA . ASN A 1 196 ? 39.421 8.417 14.092 1.00 7.05 188 ASN A CA 1
ATOM 1479 C C . ASN A 1 196 ? 38.096 9.146 13.905 1.00 7.12 188 ASN A C 1
ATOM 1480 O O . ASN A 1 196 ? 37.952 10.318 14.289 1.00 7.31 188 ASN A O 1
ATOM 1485 N N . ALA A 1 197 ? 37.121 8.446 13.325 1.00 7.31 189 ALA A N 1
ATOM 1486 C CA . ALA A 1 197 ? 35.758 8.960 13.220 1.00 7.47 189 ALA A CA 1
ATOM 1487 C C . ALA A 1 197 ? 34.751 7.879 13.553 1.00 7.27 189 ALA A C 1
ATOM 1488 O O . ALA A 1 197 ? 35.036 6.686 13.420 1.00 8.11 189 ALA A O 1
ATOM 1490 N N . ILE A 1 198 ? 33.571 8.321 13.988 1.00 6.94 190 ILE A N 1
ATOM 1491 C CA A ILE A 1 198 ? 32.399 7.458 14.044 0.89 7.35 190 ILE A CA 1
ATOM 1492 C CA B ILE A 1 198 ? 32.389 7.479 14.075 0.11 6.90 190 ILE A CA 1
ATOM 1493 C C . ILE A 1 198 ? 31.467 7.852 12.924 1.00 6.82 190 ILE A C 1
ATOM 1494 O O . ILE A 1 198 ? 31.149 9.031 12.763 1.00 7.33 190 ILE A O 1
ATOM 1503 N N . SER A 1 199 ? 31.040 6.862 12.137 1.00 7.18 191 SER A N 1
ATOM 1504 C CA . SER A 1 199 ? 29.985 7.079 11.155 1.00 7.30 191 SER A CA 1
ATOM 1505 C C . SER A 1 199 ? 28.681 6.637 11.832 1.00 6.94 191 SER A C 1
ATOM 1506 O O . SER A 1 199 ? 28.400 5.441 11.962 1.00 7.42 191 SER A O 1
ATOM 1509 N N . ALA A 1 200 ? 27.918 7.614 12.312 1.00 7.08 192 ALA A N 1
ATOM 1510 C CA . ALA A 1 200 ? 26.694 7.327 13.053 1.00 7.54 192 ALA A CA 1
ATOM 1511 C C . ALA A 1 200 ? 25.531 7.081 12.097 1.00 7.65 192 ALA A C 1
ATOM 1512 O O . ALA A 1 200 ? 25.402 7.752 11.071 1.00 8.00 192 ALA A O 1
ATOM 1514 N N . GLY A 1 201 ? 24.668 6.131 12.450 1.00 8.28 193 GLY A N 1
ATOM 1515 C CA . GLY A 1 201 ? 23.371 6.039 11.807 1.00 8.62 193 GLY A CA 1
ATOM 1516 C C . GLY A 1 201 ? 22.547 7.278 12.129 1.00 8.81 193 GLY A C 1
ATOM 1517 O O . GLY A 1 201 ? 22.914 8.075 12.995 1.00 9.16 193 GLY A O 1
ATOM 1518 N N . PRO A 1 202 ? 21.424 7.466 11.429 1.00 9.32 194 PRO A N 1
ATOM 1519 C CA . PRO A 1 202 ? 20.601 8.654 11.674 1.00 10.25 194 PRO A CA 1
ATOM 1520 C C . PRO A 1 202 ? 20.058 8.682 13.092 1.00 10.75 194 PRO A C 1
ATOM 1521 O O . PRO A 1 202 ? 19.619 7.645 13.606 1.00 10.77 194 PRO A O 1
ATOM 1525 N N . ILE A 1 203 ? 20.103 9.864 13.709 1.00 10.74 195 ILE A N 1
ATOM 1526 C CA . ILE A 1 203 ? 19.626 10.096 15.070 1.00 11.32 195 ILE A CA 1
ATOM 1527 C C . ILE A 1 203 ? 18.880 11.421 15.073 1.00 11.10 195 ILE A C 1
ATOM 1528 O O . ILE A 1 203 ? 19.377 12.406 14.509 1.00 11.34 195 ILE A O 1
ATOM 1533 N N . ARG A 1 204 ? 17.708 11.472 15.704 1.00 11.17 196 ARG A N 1
ATOM 1534 C CA . ARG A 1 204 ? 17.001 12.741 15.822 1.00 11.86 196 ARG A CA 1
ATOM 1535 C C . ARG A 1 204 ? 17.743 13.693 16.744 1.00 12.29 196 ARG A C 1
ATOM 1536 O O . ARG A 1 204 ? 17.946 13.409 17.932 1.00 13.12 196 ARG A O 1
ATOM 1544 N N . THR A 1 205 ? 18.151 14.823 16.177 1.00 12.06 197 THR A N 1
ATOM 1545 C CA . THR A 1 205 ? 18.830 15.873 16.916 1.00 12.12 197 THR A CA 1
ATOM 1546 C C . THR A 1 205 ? 18.222 17.173 16.425 1.00 12.40 197 THR A C 1
ATOM 1547 O O . THR A 1 205 ? 17.278 17.163 15.629 1.00 12.71 197 THR A O 1
ATOM 1551 N N . LEU A 1 206 ? 18.770 18.292 16.884 1.00 13.14 198 LEU A N 1
ATOM 1552 C CA . LEU A 1 206 ? 18.316 19.603 16.450 1.00 14.48 198 LEU A CA 1
ATOM 1553 C C . LEU A 1 206 ? 18.344 19.734 14.923 1.00 14.29 198 LEU A C 1
ATOM 1554 O O . LEU A 1 206 ? 17.509 20.429 14.349 1.00 14.76 198 LEU A O 1
ATOM 1559 N N . ALA A 1 207 ? 19.280 19.043 14.267 1.00 14.78 199 ALA A N 1
ATOM 1560 C CA . ALA A 1 207 ? 19.390 19.092 12.809 1.00 15.26 199 ALA A CA 1
ATOM 1561 C C . ALA A 1 207 ? 18.104 18.681 12.085 1.00 15.26 199 ALA A C 1
ATOM 1562 O O . ALA A 1 207 ? 17.820 19.180 10.994 1.00 16.71 199 ALA A O 1
ATOM 1564 N N . ALA A 1 208 ? 17.324 17.788 12.694 1.00 13.81 200 ALA A N 1
ATOM 1565 C CA . ALA A 1 208 ? 16.114 17.266 12.058 1.00 13.27 200 ALA A CA 1
ATOM 1566 C C . ALA A 1 208 ? 14.865 18.086 12.364 1.00 12.79 200 ALA A C 1
ATOM 1567 O O . ALA A 1 208 ? 13.797 17.793 11.834 1.00 12.83 200 ALA A O 1
ATOM 1569 N N . SER A 1 209 ? 14.982 19.096 13.219 1.00 13.08 201 SER A N 1
ATOM 1570 C CA . SER A 1 209 ? 13.807 19.842 13.6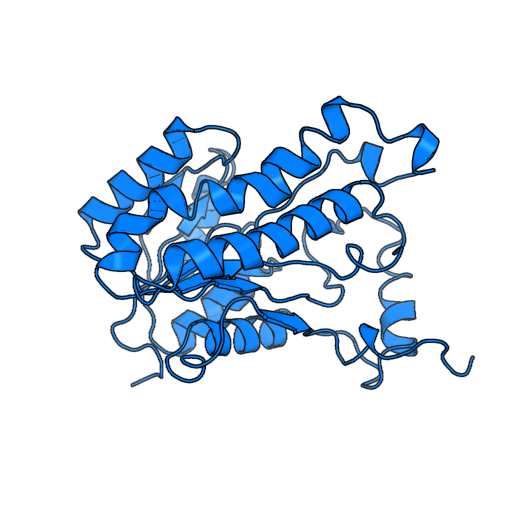49 1.00 13.67 201 SER A CA 1
ATOM 1571 C C . SER A 1 209 ? 13.174 20.562 12.458 1.00 14.31 201 SER A C 1
ATOM 1572 O O . SER A 1 209 ? 13.845 21.308 11.742 1.00 15.31 201 SER A O 1
ATOM 1575 N N . GLY A 1 210 ? 11.884 20.326 12.241 1.00 13.83 202 GLY A N 1
ATOM 1576 C CA . GLY A 1 210 ? 11.186 20.922 11.117 1.00 14.48 202 GLY A CA 1
ATOM 1577 C C . GLY A 1 210 ? 11.406 20.232 9.780 1.00 15.19 202 GLY A C 1
ATOM 1578 O O . GLY A 1 210 ? 10.847 20.662 8.772 1.00 17.45 202 GLY A O 1
ATOM 1579 N N . ILE A 1 211 ? 12.212 19.170 9.763 1.00 14.95 203 ILE A N 1
ATOM 1580 C CA . ILE A 1 211 ? 12.464 18.411 8.539 1.00 15.71 203 ILE A CA 1
ATOM 1581 C C . ILE A 1 211 ? 11.445 17.283 8.464 1.00 17.18 203 ILE A C 1
ATOM 1582 O O . ILE A 1 211 ? 11.606 16.248 9.108 1.00 16.99 203 ILE A O 1
ATOM 1587 N N . LYS A 1 212 ? 10.395 17.490 7.680 1.00 19.37 204 LYS A N 1
ATOM 1588 C CA . LYS A 1 212 ? 9.245 16.590 7.681 1.00 21.60 204 LYS A CA 1
ATOM 1589 C C . LYS A 1 212 ? 9.589 15.147 7.330 1.00 22.80 204 LYS A C 1
ATOM 1590 O O . LYS A 1 212 ? 9.003 14.212 7.878 1.00 24.13 204 LYS A O 1
ATOM 1592 N N . SER A 1 213 ? 10.549 14.974 6.427 1.00 21.89 205 SER A N 1
ATOM 1593 C CA . SER A 1 213 ? 10.909 13.658 5.915 1.00 22.35 205 SER A CA 1
ATOM 1594 C C . SER A 1 213 ? 11.739 12.822 6.885 1.00 21.68 205 SER A C 1
ATOM 1595 O O . SER A 1 213 ? 11.951 11.633 6.639 1.00 21.68 205 SER A O 1
ATOM 1598 N N . PHE A 1 214 ? 12.221 13.425 7.969 1.00 21.16 206 PHE A N 1
ATOM 1599 C CA . PHE A 1 214 ? 13.143 12.715 8.852 1.00 20.40 206 PHE A CA 1
ATOM 1600 C C . PHE A 1 214 ? 12.508 11.476 9.475 1.00 20.07 206 PHE A C 1
ATOM 1601 O O . PHE A 1 214 ? 13.155 10.436 9.600 1.00 19.94 206 PHE A O 1
ATOM 1609 N N . ARG A 1 215 ? 11.237 11.590 9.843 1.00 20.52 207 ARG A N 1
ATOM 1610 C CA . ARG A 1 215 ? 10.500 10.482 10.433 1.00 22.02 207 ARG A CA 1
ATOM 1611 C C . ARG A 1 215 ? 10.478 9.284 9.485 1.00 20.02 207 ARG A C 1
ATOM 1612 O O . ARG A 1 215 ? 10.698 8.144 9.897 1.00 19.92 207 ARG A O 1
ATOM 1620 N N . LYS A 1 216 ? 10.217 9.555 8.211 1.00 19.16 208 LYS A N 1
ATOM 1621 C CA . LYS A 1 216 ? 10.146 8.506 7.203 1.00 18.69 208 LYS A CA 1
ATOM 1622 C C . LYS A 1 216 ? 11.513 7.872 6.991 1.00 17.57 208 LYS A C 1
ATOM 1623 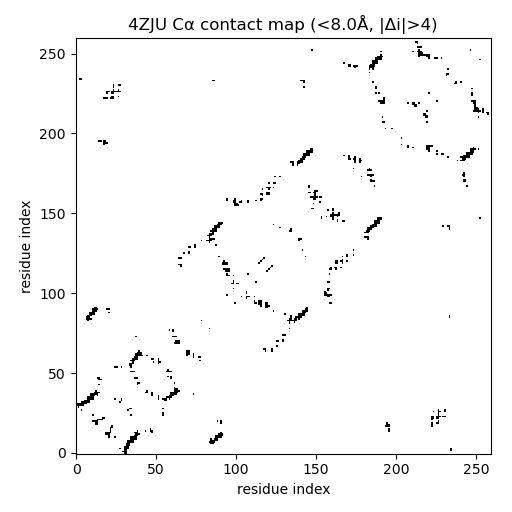O O . LYS A 1 216 ? 11.627 6.663 6.783 1.00 17.05 208 LYS A O 1
ATOM 1625 N N . MET A 1 217 ? 12.562 8.679 7.031 1.00 17.32 209 MET A N 1
ATOM 1626 C CA A MET A 1 217 ? 13.894 8.135 6.849 0.57 17.31 209 MET A CA 1
ATOM 1627 C CA B MET A 1 217 ? 13.903 8.132 6.860 0.43 17.90 209 MET A CA 1
ATOM 1628 C C . MET A 1 217 ? 14.280 7.247 8.041 1.00 16.49 209 MET A C 1
ATOM 1629 O O . MET A 1 217 ? 14.881 6.187 7.861 1.00 16.14 209 MET A O 1
ATOM 1638 N N . LEU A 1 218 ? 13.919 7.671 9.254 1.00 16.48 210 LEU A N 1
ATOM 1639 C CA . LEU A 1 218 ? 14.182 6.853 10.440 1.00 16.85 210 LEU A CA 1
ATOM 1640 C C . LEU A 1 218 ? 13.438 5.521 10.358 1.00 15.55 210 LEU A C 1
ATOM 1641 O O . LEU A 1 218 ? 14.004 4.473 10.678 1.00 15.58 210 LEU A O 1
ATOM 1646 N N . ASP A 1 219 ? 12.174 5.571 9.941 1.00 15.52 211 ASP A N 1
ATOM 1647 C CA . ASP A 1 219 ? 11.371 4.362 9.791 1.00 16.24 211 ASP A CA 1
ATOM 1648 C C . ASP A 1 219 ? 12.001 3.414 8.776 1.00 15.64 211 ASP A C 1
ATOM 1649 O O . ASP A 1 219 ? 12.034 2.203 8.988 1.00 16.49 211 ASP A O 1
ATOM 1654 N N . ALA A 1 220 ? 12.507 3.967 7.675 1.00 14.70 212 ALA A N 1
ATOM 1655 C CA . ALA A 1 220 ? 13.157 3.156 6.653 1.00 15.14 212 ALA A CA 1
ATOM 1656 C C . ALA A 1 220 ? 14.454 2.548 7.186 1.00 14.71 212 ALA A C 1
ATOM 1657 O O . ALA A 1 220 ? 14.750 1.382 6.924 1.00 15.62 212 ALA A O 1
ATOM 1659 N N . ASN A 1 221 ? 15.229 3.336 7.928 1.00 14.30 213 ASN A N 1
ATOM 1660 C CA . ASN A 1 221 ? 16.446 2.841 8.567 1.00 14.56 213 ASN A CA 1
ATOM 1661 C C . ASN A 1 221 ? 16.148 1.650 9.471 1.00 15.16 213 ASN A C 1
ATOM 1662 O O . ASN A 1 221 ? 16.839 0.636 9.425 1.00 15.93 213 ASN A O 1
ATOM 1667 N N . GLU A 1 222 ? 15.117 1.798 10.295 1.00 15.85 214 GLU A N 1
AT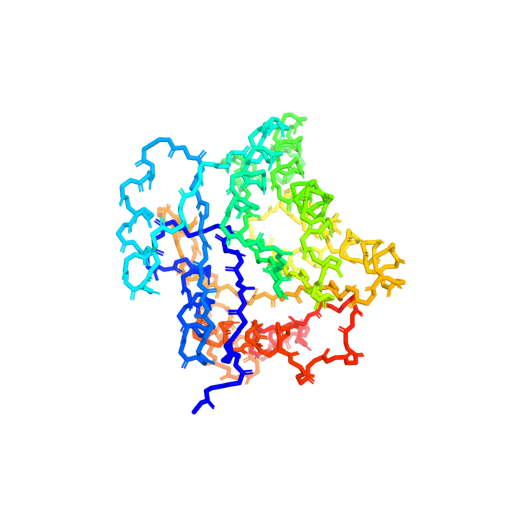OM 1668 C CA . GLU A 1 222 ? 14.707 0.785 11.261 1.00 17.67 214 GLU A CA 1
ATOM 1669 C C . GLU A 1 222 ? 14.346 -0.543 10.580 1.00 17.55 214 GLU A C 1
ATOM 1670 O O . GLU A 1 222 ? 14.575 -1.618 11.139 1.00 19.45 214 GLU A O 1
ATOM 1676 N N . LYS A 1 223 ? 13.784 -0.470 9.375 1.00 16.24 215 LYS A N 1
ATOM 1677 C CA . LYS A 1 223 ? 13.392 -1.671 8.632 1.00 16.86 215 LYS A CA 1
ATOM 1678 C C . LYS A 1 223 ? 14.577 -2.375 7.979 1.00 16.40 215 LYS A C 1
ATOM 1679 O O . LYS A 1 223 ? 14.573 -3.598 7.818 1.00 18.54 215 LYS A O 1
ATOM 1685 N N . VAL A 1 224 ? 15.575 -1.598 7.577 1.00 14.11 216 VAL A N 1
ATOM 1686 C CA . VAL A 1 224 ? 16.728 -2.134 6.856 1.00 13.26 216 VAL A CA 1
ATOM 1687 C C . VAL A 1 224 ? 17.813 -2.641 7.794 1.00 11.49 216 VAL A C 1
ATOM 1688 O O . VAL A 1 224 ? 18.424 -3.677 7.538 1.00 11.95 216 VAL A O 1
ATOM 1692 N N . ALA A 1 225 ? 18.071 -1.903 8.872 1.00 10.46 217 ALA A N 1
ATOM 1693 C CA . ALA A 1 225 ? 19.173 -2.249 9.766 1.00 9.83 217 ALA A CA 1
ATOM 1694 C C . ALA A 1 225 ? 19.052 -3.686 10.269 1.00 9.16 217 ALA A C 1
ATOM 1695 O O . ALA A 1 225 ? 17.970 -4.112 10.675 1.00 9.98 217 ALA A O 1
ATOM 1697 N N . PRO A 1 226 ? 20.163 -4.443 10.242 1.00 8.31 218 PRO A N 1
ATOM 1698 C CA . PRO A 1 226 ? 20.163 -5.803 10.781 1.00 9.37 218 PRO A CA 1
ATOM 1699 C C . PRO A 1 226 ? 19.582 -5.925 12.196 1.00 9.94 218 PRO A C 1
ATOM 1700 O O . PRO A 1 226 ? 18.924 -6.921 12.493 1.00 10.56 218 PRO A O 1
ATOM 1704 N N . LEU A 1 227 ? 19.828 -4.943 13.060 1.00 10.12 219 LEU A N 1
ATOM 1705 C CA . LEU A 1 227 ? 19.283 -4.992 14.421 1.00 10.81 219 LEU A CA 1
ATOM 1706 C C . LEU A 1 227 ? 17.822 -4.561 14.494 1.00 11.54 219 LEU A C 1
ATOM 1707 O O . LEU A 1 227 ? 17.212 -4.647 15.557 1.00 12.53 219 LEU A O 1
ATOM 1712 N N . LYS A 1 228 ? 17.288 -4.061 13.379 1.00 11.77 220 LYS A N 1
ATOM 1713 C CA A LYS A 1 228 ? 15.870 -3.698 13.291 0.58 13.52 220 LYS A CA 1
ATOM 1714 C CA B LYS A 1 228 ? 15.883 -3.671 13.262 0.42 13.15 220 LYS A CA 1
ATOM 1715 C C . LYS 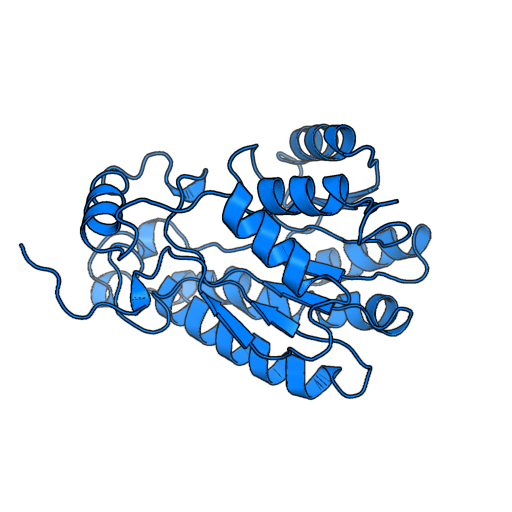A 1 228 ? 15.487 -2.619 14.298 1.00 13.98 220 LYS A C 1
ATOM 1716 O O . LYS A 1 228 ? 14.389 -2.644 14.867 1.00 15.44 220 LYS A O 1
ATOM 1727 N N . ARG A 1 229 ? 16.398 -1.680 14.516 1.00 14.27 221 ARG A N 1
ATOM 1728 C CA . ARG A 1 229 ? 16.158 -0.533 15.371 1.00 15.66 221 ARG A CA 1
ATOM 1729 C C . ARG A 1 229 ? 17.161 0.559 15.022 1.00 14.93 221 ARG A C 1
ATOM 1730 O O . ARG A 1 229 ? 18.143 0.317 14.307 1.00 15.42 221 ARG A O 1
ATOM 1738 N N . ASN A 1 230 ? 16.893 1.758 15.527 1.00 14.11 222 ASN A N 1
ATOM 1739 C CA . ASN A 1 230 ? 17.738 2.921 15.313 1.00 14.68 222 ASN A CA 1
ATOM 1740 C C . ASN A 1 230 ? 18.725 3.068 16.471 1.00 14.95 222 ASN A C 1
ATOM 1741 O O . ASN A 1 230 ? 18.416 2.704 17.603 1.00 17.45 222 ASN A O 1
ATOM 1746 N N . VAL A 1 231 ? 19.913 3.596 16.196 1.00 13.53 223 VAL A N 1
ATOM 1747 C CA . VAL A 1 231 ? 20.906 3.792 17.256 1.00 12.63 223 VAL A CA 1
ATOM 1748 C C . VAL A 1 231 ? 20.599 5.032 18.107 1.00 14.55 223 VAL A C 1
ATOM 1749 O O . VAL A 1 231 ? 19.795 5.873 17.736 1.00 15.39 223 VAL A O 1
ATOM 1753 N N . THR A 1 232 ? 21.269 5.152 19.246 1.00 15.45 224 THR A N 1
ATOM 1754 C CA . THR A 1 232 ? 21.052 6.288 20.148 1.00 16.26 224 THR A CA 1
ATOM 1755 C C . THR A 1 232 ? 22.357 7.039 20.400 1.00 15.60 224 THR A C 1
ATOM 1756 O O . THR A 1 232 ? 23.433 6.513 20.123 1.00 14.95 224 THR A O 1
ATOM 1760 N N . ILE A 1 233 ? 22.264 8.248 20.966 1.00 15.43 225 ILE A N 1
ATOM 1761 C CA . ILE A 1 233 ? 23.470 8.981 21.347 1.00 14.85 225 ILE A CA 1
ATOM 1762 C C . ILE A 1 233 ? 24.214 8.257 22.464 1.00 14.64 225 ILE A C 1
ATOM 1763 O O . ILE A 1 233 ? 25.394 8.490 22.642 1.00 15.26 225 ILE A O 1
ATOM 1768 N N . GLU A 1 234 ? 23.531 7.394 23.222 1.00 14.11 226 GLU A N 1
ATOM 1769 C CA . GLU A 1 234 ? 24.228 6.600 24.247 1.00 14.10 226 GLU A CA 1
ATOM 1770 C C . GLU A 1 234 ? 25.160 5.566 23.586 1.00 12.29 226 GLU A C 1
ATOM 1771 O O . GLU A 1 234 ? 26.273 5.322 24.066 1.00 12.24 226 GLU A O 1
ATOM 1777 N N . GLU A 1 235 ? 24.702 4.965 22.489 1.00 12.05 227 GLU A N 1
ATOM 1778 C CA . GLU A 1 235 ? 25.514 3.994 21.753 1.00 11.10 227 GLU A CA 1
ATOM 1779 C C . GLU A 1 235 ? 26.652 4.664 21.002 1.00 10.10 227 GLU A C 1
ATOM 1780 O O . GLU A 1 235 ? 27.772 4.149 20.954 1.00 9.63 227 GLU A O 1
ATOM 1786 N N . VAL A 1 236 ? 26.365 5.819 20.418 1.00 9.78 228 VAL A N 1
ATOM 1787 C CA . VAL A 1 236 ? 27.413 6.604 19.786 1.00 9.63 228 VAL A CA 1
ATOM 1788 C C . VAL A 1 236 ? 28.393 7.093 20.849 1.00 9.26 228 VAL A C 1
ATOM 1789 O O . VAL A 1 236 ? 29.611 7.057 20.645 1.00 9.14 228 VAL A O 1
ATOM 1793 N N . GLY A 1 237 ? 27.860 7.528 21.994 1.00 8.87 229 GLY A N 1
ATOM 1794 C CA . GLY A 1 237 ? 28.695 7.994 23.087 1.00 9.33 229 GLY A CA 1
ATOM 1795 C C . GLY A 1 237 ? 29.639 6.929 23.609 1.00 8.67 229 GLY A C 1
ATOM 1796 O O . GLY A 1 237 ? 30.810 7.211 23.880 1.00 8.98 229 GLY A O 1
ATOM 1797 N N . ASN A 1 238 ? 29.145 5.702 23.751 1.00 8.48 230 ASN A N 1
ATOM 1798 C CA . ASN A 1 238 ? 29.991 4.614 24.235 1.00 8.57 230 ASN A CA 1
ATOM 1799 C C . ASN A 1 238 ? 31.061 4.218 23.215 1.00 8.30 230 ASN A C 1
ATOM 1800 O O . ASN A 1 238 ? 32.177 3.871 23.588 1.00 8.81 230 ASN A O 1
ATOM 1805 N N . ALA A 1 239 ? 30.728 4.271 21.925 1.00 8.15 231 ALA A N 1
ATOM 1806 C CA . ALA A 1 239 ? 31.730 4.018 20.894 1.00 8.11 231 ALA A CA 1
ATOM 1807 C C . ALA A 1 239 ? 32.800 5.112 20.908 1.00 8.46 231 ALA A C 1
ATOM 1808 O O . ALA A 1 239 ? 33.983 4.834 20.693 1.00 8.56 231 ALA A O 1
ATOM 1810 N N . ALA A 1 240 ? 32.382 6.352 21.150 1.00 8.39 232 ALA A N 1
ATOM 1811 C CA . ALA A 1 240 ? 33.317 7.471 21.243 1.00 8.28 232 ALA A CA 1
ATOM 1812 C C . ALA A 1 240 ? 34.239 7.307 22.447 1.00 8.67 232 ALA A C 1
ATOM 1813 O O . ALA A 1 240 ? 35.451 7.524 22.350 1.00 9.46 232 ALA A O 1
ATOM 1815 N N . LEU A 1 241 ? 33.649 6.942 23.582 1.00 8.81 233 LEU A N 1
ATOM 1816 C CA . LEU A 1 241 ? 34.400 6.607 24.782 1.00 8.97 233 LEU A CA 1
ATOM 1817 C C . LEU A 1 241 ? 35.499 5.589 24.458 1.00 8.51 233 LEU A C 1
ATOM 1818 O O . LEU A 1 241 ? 36.670 5.793 24.796 1.00 9.63 233 LEU A O 1
ATOM 1823 N N . PHE A 1 242 ? 35.127 4.503 23.785 1.00 8.11 234 PHE A N 1
ATOM 1824 C CA . PHE A 1 242 ? 36.111 3.505 23.378 1.00 8.55 234 PHE A CA 1
ATOM 1825 C C . PHE A 1 242 ? 37.247 4.111 22.544 1.00 8.66 234 PHE A C 1
ATOM 1826 O O . PHE A 1 242 ? 38.428 3.937 22.863 1.00 8.55 234 PHE A O 1
ATOM 1834 N N . LEU A 1 243 ? 36.892 4.830 21.483 1.00 8.41 235 LEU A N 1
ATOM 1835 C CA . LEU A 1 243 ? 37.899 5.389 20.578 1.00 8.39 235 LEU A CA 1
ATOM 1836 C C . LEU A 1 243 ? 38.780 6.451 21.241 1.00 8.35 235 LEU A C 1
ATOM 1837 O O . LEU A 1 243 ? 39.890 6.709 20.775 1.00 8.89 235 LEU A O 1
ATOM 1842 N N . CYS A 1 244 ? 38.286 7.046 22.327 1.00 8.68 236 CYS A N 1
ATOM 1843 C CA . CYS A 1 244 ? 39.036 8.034 23.099 1.00 8.98 236 CYS A CA 1
ATOM 1844 C C . CYS A 1 244 ? 39.802 7.432 24.276 1.00 9.36 236 CYS A C 1
ATOM 1845 O O . CYS A 1 244 ? 40.373 8.172 25.074 1.00 11.31 236 CYS A O 1
ATOM 1848 N N . SER A 1 245 ? 39.810 6.105 24.386 1.00 9.37 237 SER A N 1
ATOM 1849 C CA . SER A 1 245 ? 40.351 5.418 25.558 1.00 9.60 237 SER A CA 1
ATOM 1850 C C . SER A 1 245 ? 41.624 4.631 25.232 1.00 9.66 237 SER A C 1
ATOM 1851 O O . SER A 1 245 ? 41.927 4.370 24.057 1.00 10.03 237 SER A O 1
ATOM 1854 N N . PRO A 1 246 ? 42.351 4.205 26.276 1.00 10.96 238 PRO A N 1
ATOM 1855 C CA . PRO A 1 246 ? 43.518 3.346 26.045 1.00 11.99 238 PRO A CA 1
ATOM 1856 C C . PRO A 1 246 ? 43.186 2.022 25.349 1.00 10.65 238 PRO A C 1
ATOM 1857 O O . PRO A 1 246 ? 44.073 1.406 24.757 1.00 10.93 238 PRO A O 1
ATOM 1861 N N . TRP A 1 247 ? 41.929 1.591 25.405 1.00 9.98 239 TRP A N 1
ATOM 1862 C CA . TRP A 1 247 ? 41.550 0.328 24.787 1.00 9.42 239 TRP A CA 1
ATOM 1863 C C . TRP A 1 247 ? 41.613 0.405 23.258 1.00 9.28 239 TRP A C 1
ATOM 1864 O O . TRP A 1 247 ? 41.640 -0.630 22.594 1.00 9.72 239 TRP A O 1
ATOM 1875 N N . ALA A 1 248 ? 41.622 1.619 22.708 1.00 8.52 240 ALA A N 1
ATOM 1876 C CA . ALA A 1 248 ? 41.702 1.816 21.259 1.00 8.29 240 ALA A CA 1
ATOM 1877 C C . ALA A 1 248 ? 43.102 2.233 20.798 1.00 8.27 240 ALA A C 1
ATOM 1878 O O . ALA A 1 248 ? 43.260 2.787 19.708 1.00 8.53 240 ALA A O 1
ATOM 1880 N N . SER A 1 249 ? 44.123 1.949 21.603 1.00 8.56 241 SER A N 1
ATOM 1881 C CA . SER A 1 249 ? 45.479 2.404 21.289 1.00 9.93 241 SER A CA 1
ATOM 1882 C C . SER A 1 249 ? 46.052 1.839 19.986 1.00 9.09 241 SER A C 1
ATOM 1883 O O . SER A 1 249 ? 46.988 2.408 19.422 1.00 9.66 241 SER A O 1
ATOM 1886 N N . GLY A 1 250 ? 45.492 0.732 19.504 1.00 8.90 242 GLY A N 1
ATOM 1887 C CA . GLY A 1 250 ? 45.932 0.152 18.245 1.00 9.50 242 GLY A CA 1
ATOM 1888 C C . GLY A 1 250 ? 45.195 0.644 17.011 1.00 8.48 242 GLY A C 1
ATOM 1889 O O . GLY A 1 250 ? 45.452 0.149 15.908 1.00 9.31 242 GLY A O 1
ATOM 1890 N N . ILE A 1 251 ? 44.299 1.615 17.188 1.00 7.92 243 ILE A N 1
ATOM 1891 C CA . ILE A 1 251 ? 43.370 2.033 16.141 1.00 7.57 243 ILE A CA 1
ATOM 1892 C C . ILE A 1 251 ? 43.576 3.490 15.759 1.00 7.34 243 ILE A C 1
ATOM 1893 O O . ILE A 1 251 ? 43.408 4.392 16.590 1.00 7.48 243 ILE A O 1
ATOM 1898 N N . THR A 1 252 ? 43.918 3.732 14.497 1.00 7.26 244 THR A N 1
ATOM 1899 C CA . THR A 1 252 ? 43.989 5.089 13.980 1.00 7.33 244 THR A CA 1
ATOM 1900 C C . THR A 1 252 ? 43.611 5.119 12.506 1.00 6.97 244 THR A C 1
ATOM 1901 O O . THR A 1 252 ? 43.742 4.110 11.803 1.00 7.48 244 THR A O 1
ATOM 1905 N N . GLY A 1 253 ? 43.121 6.276 12.060 1.00 6.99 245 GLY A N 1
ATOM 1906 C CA . GLY A 1 253 ? 42.642 6.457 10.700 1.00 7.45 245 GLY A CA 1
ATOM 1907 C C . GLY A 1 253 ? 41.345 5.735 10.371 1.00 6.99 245 GLY A C 1
ATOM 1908 O O . GLY A 1 253 ? 40.985 5.636 9.203 1.00 8.21 245 GLY A O 1
ATOM 1909 N N . GLU A 1 254 ? 40.649 5.240 11.395 1.00 7.41 246 GLU A N 1
ATOM 1910 C CA . GLU A 1 254 ? 39.507 4.351 11.221 1.00 7.27 246 GLU A CA 1
ATOM 1911 C C . GLU A 1 254 ? 38.189 5.115 11.183 1.00 6.92 246 GLU A C 1
ATOM 1912 O O . GLU A 1 254 ? 37.987 6.060 11.953 1.00 7.70 246 GLU A O 1
ATOM 1918 N N . ILE A 1 255 ? 37.289 4.686 10.295 1.00 7.19 247 ILE A N 1
ATOM 1919 C CA . ILE A 1 255 ? 35.895 5.135 10.293 1.00 7.23 247 ILE A CA 1
ATOM 1920 C C . ILE A 1 255 ? 35.067 3.987 10.873 1.00 7.53 247 ILE A C 1
ATOM 1921 O O . ILE A 1 255 ? 34.824 2.991 10.179 1.00 8.94 247 ILE A O 1
ATOM 1926 N N . LEU A 1 256 ? 34.655 4.117 12.134 1.00 7.66 248 LEU A N 1
ATOM 1927 C CA . LEU A 1 256 ? 33.912 3.068 12.817 1.00 7.58 248 LEU A CA 1
ATOM 1928 C C . LEU A 1 256 ? 32.417 3.308 12.644 1.00 7.27 248 LEU A C 1
ATOM 1929 O O . LEU A 1 256 ? 31.906 4.354 13.056 1.00 7.78 248 LEU A O 1
ATOM 1934 N N . TYR A 1 257 ? 31.710 2.347 12.055 1.00 7.18 249 TYR A N 1
ATOM 1935 C CA . TYR A 1 257 ? 30.275 2.519 11.822 1.00 7.50 249 TYR A CA 1
ATOM 1936 C C . TYR A 1 257 ? 29.485 2.102 13.059 1.00 7.73 249 TYR A C 1
ATOM 1937 O O . TYR A 1 257 ? 29.644 0.984 13.569 1.00 8.50 249 TYR A O 1
ATOM 1946 N N . VAL A 1 258 ? 28.636 3.016 13.532 1.00 7.12 250 VAL A N 1
ATOM 1947 C CA . VAL A 1 258 ? 27.726 2.764 14.648 1.00 7.58 250 VAL A CA 1
ATOM 1948 C C . VAL A 1 258 ? 26.331 3.054 14.105 1.00 7.42 250 VAL A C 1
ATOM 1949 O O . VAL A 1 258 ? 25.744 4.118 14.360 1.00 8.00 250 VAL A O 1
ATOM 1953 N N . ASP A 1 259 ? 25.812 2.108 13.323 1.00 7.36 251 ASP A N 1
ATOM 1954 C CA . ASP A 1 259 ? 24.580 2.320 12.573 1.00 7.46 251 ASP A CA 1
ATOM 1955 C C . ASP A 1 259 ? 23.685 1.090 12.608 1.00 7.39 251 ASP A C 1
ATOM 1956 O O . ASP A 1 259 ? 22.831 0.907 11.729 1.00 7.88 251 ASP A O 1
ATOM 1961 N N . ALA A 1 260 ? 23.878 0.245 13.620 1.00 7.75 252 ALA A N 1
ATOM 1962 C CA . ALA A 1 260 ? 23.092 -0.982 13.763 1.00 8.21 252 ALA A CA 1
ATOM 1963 C C . ALA A 1 260 ? 23.214 -1.899 12.539 1.00 7.77 252 ALA A C 1
ATOM 1964 O O . ALA A 1 260 ? 22.334 -2.722 12.278 1.00 8.41 252 ALA A O 1
ATOM 1966 N N . GLY A 1 261 ? 24.321 -1.755 11.808 1.00 7.50 253 GLY A N 1
ATOM 1967 C CA . GLY A 1 261 ? 24.588 -2.569 10.639 1.00 7.71 253 GLY A CA 1
ATOM 1968 C C . GLY A 1 261 ? 23.979 -2.109 9.326 1.00 7.29 253 GLY A C 1
ATOM 1969 O O . GLY A 1 261 ? 24.125 -2.796 8.313 1.00 8.00 253 GLY A O 1
ATOM 1970 N N . PHE A 1 262 ? 23.296 -0.966 9.317 1.00 7.65 254 PHE A N 1
ATOM 1971 C CA . PHE A 1 262 ? 22.610 -0.496 8.111 1.00 7.84 254 PHE A CA 1
ATOM 1972 C C . PHE A 1 262 ? 23.494 -0.540 6.856 1.00 8.11 254 PHE A C 1
ATOM 1973 O O . PHE A 1 262 ? 23.068 -1.034 5.811 1.00 8.79 254 PHE A O 1
ATOM 1981 N N . ASN A 1 263 ? 24.727 -0.051 6.980 1.00 8.28 255 ASN A N 1
ATOM 1982 C CA . ASN A 1 263 ? 25.642 0.066 5.851 1.00 8.68 255 ASN A CA 1
ATOM 1983 C C . ASN A 1 263 ? 25.949 -1.271 5.176 1.00 8.66 255 ASN A C 1
ATOM 1984 O O . ASN A 1 263 ? 26.363 -1.297 4.017 1.00 10.18 255 ASN A O 1
ATOM 1989 N N . THR A 1 264 ? 25.734 -2.381 5.881 1.00 7.88 256 THR A N 1
ATOM 1990 C CA . THR A 1 264 ? 26.106 -3.698 5.365 1.00 8.47 256 THR A CA 1
ATOM 1991 C C . THR A 1 264 ? 25.040 -4.343 4.484 1.00 8.54 256 THR A C 1
ATOM 1992 O O . THR A 1 264 ? 25.268 -5.421 3.930 1.00 9.30 256 THR A O 1
ATOM 1996 N N . VAL A 1 265 ? 23.880 -3.700 4.365 1.00 8.84 257 VAL A N 1
ATOM 1997 C CA . VAL A 1 265 ? 22.756 -4.266 3.621 1.00 9.85 257 VAL A CA 1
ATOM 1998 C C . VAL A 1 265 ? 22.619 -3.608 2.255 1.00 10.99 257 VAL A C 1
ATOM 1999 O O . VAL A 1 265 ? 22.577 -2.383 2.148 1.00 12.03 257 VAL A O 1
ATOM 2003 N N . GLY A 1 266 ? 22.552 -4.430 1.211 1.00 11.75 258 GLY A N 1
ATOM 2004 C CA . GLY A 1 266 ? 22.344 -3.944 -0.142 1.00 13.13 258 GLY A CA 1
ATOM 2005 C C . GLY A 1 266 ? 20.885 -3.842 -0.535 1.00 14.14 258 GLY A C 1
ATOM 2006 O O . GLY A 1 266 ? 20.475 -2.912 -1.229 1.00 15.98 258 GLY A O 1
ATOM 2007 N N . MET A 1 267 ? 20.101 -4.817 -0.100 1.00 14.51 259 MET A N 1
ATOM 2008 C CA . MET A 1 267 ? 18.667 -4.813 -0.330 1.00 16.28 259 MET A CA 1
ATOM 2009 C C . MET A 1 267 ? 18.016 -5.642 0.765 1.00 19.55 259 MET A C 1
ATOM 2010 O O . MET A 1 267 ? 18.472 -6.743 1.078 1.00 19.73 259 MET A O 1
ATOM 2015 N N . SER A 1 268 ? 16.966 -5.095 1.367 1.00 23.71 260 SER A N 1
ATOM 2016 C CA A SER A 1 268 ? 16.256 -5.777 2.440 0.43 26.97 260 SER A CA 1
ATOM 2017 C CA B SER A 1 268 ? 16.255 -5.772 2.442 0.57 27.06 260 SER A CA 1
ATOM 2018 C C . SER A 1 268 ? 15.014 -6.474 1.903 1.00 30.20 260 SER A C 1
ATOM 2019 O O . SER A 1 268 ? 14.463 -6.075 0.876 1.00 30.94 260 SER A O 1
ATOM 2024 N N . GLN A 1 269 ? 14.574 -7.518 2.599 1.00 35.38 261 GLN A N 1
ATOM 2025 C CA . GLN A 1 269 ? 13.337 -8.190 2.229 1.00 39.88 261 GLN A CA 1
ATOM 2026 C C . GLN A 1 269 ? 12.193 -7.229 2.519 1.00 42.41 261 GLN A C 1
ATOM 2027 O O . GLN A 1 269 ? 12.053 -6.750 3.643 1.00 42.56 261 GLN A O 1
ATOM 2033 N N . SER A 1 270 ? 11.394 -6.946 1.494 1.00 44.37 262 SER A N 1
ATOM 2034 C CA . SER A 1 270 ? 10.360 -5.916 1.561 1.00 46.04 262 SER A CA 1
ATOM 2035 C C . SER A 1 270 ? 10.963 -4.557 1.915 1.00 46.62 262 SER A C 1
ATOM 2036 O O . SER A 1 270 ? 11.758 -4.003 1.152 1.00 46.86 262 SER A O 1
#

Solvent-accessible surface area: 12475 Å² total; per-residue (Å²): 146,31,53,1,48,60,74,49,1,2,0,0,23,3,33,27,142,79,10,34,0,27,2,0,0,71,4,0,73,140,40,35,5,100,1,0,0,6,14,61,76,130,176,29,68,161,115,0,49,110,26,0,100,102,14,60,5,181,30,25,16,54,6,50,12,58,61,102,68,58,3,89,68,2,8,59,49,0,51,152,105,17,116,0,0,18,0,1,0,1,20,34,44,109,7,20,84,95,0,53,112,44,83,88,116,122,36,37,60,214,84,1,76,113,42,0,32,36,25,0,6,85,0,0,51,7,1,0,145,20,0,80,90,16,0,74,66,82,121,3,6,2,1,0,14,4,27,5,10,24,124,113,151,24,82,79,34,30,0,12,8,91,0,19,42,50,2,7,32,13,0,122,171,19,9,98,73,7,34,138,39,33,1,35,0,1,0,0,0,5,5,13,28,108,22,106,91,5,79,82,90,93,47,26,154,53,42,28,60,52,7,73,148,38,0,67,105,115,94,39,13,58,19,100,59,0,0,67,16,0,15,67,4,8,2,80,181,0,85,79,53,69,19,84,29,58,65,23,3,12,22,30,49,103,35,79,178,30,173,132

Radius of gyration: 17.69 Å; Cα contacts (8 Å, |Δi|>4): 539; chains: 1; bounding box: 45×43×49 Å

Secondary structure (DSSP, 8-state):
--TTTT-EEEEE---STTSHHHHHHHHHHHTT-EEEEEESSHHHHHHHHHHHHHTT---EEE--TT-HHHHHHHHHHHTTT-S--SEEEE------GGGGSS-HHHH--HHHHHHHHIIIIIHHHHHHHHHHHHHHHHT-EEEEEE-GGGTS--TTTTHHHHHHHHHHHHHHHHHHHHGGGT--EEEEEEPP--SGGGTT-TTHHHHHHHHHHHSTTSS---HHHHHHHHHHHTSGGGTT--S-EEEESTTGGG-S----

Foldseek 3Di:
DFLQAPAEEEFEDDQDCQALSLLLLVLNLVRHYQYAYEDADPVRQVVVCVSNVVSVDNHYAYANLLDLVRLLVSLVSVCVPAVAHQEYEAEWFDFPLQCLDDDQVVRDDDVRLVRRQSTQAVSQVSNCVSRVSRCLVVLHEYEYEAACCLPPPDHSQRSNNVNRVNNLVVQQVSQVVCVVSNYAGEYEHAADGDDPVCVPVVCSVVSLCVLLQQQPVSHFDGSNQSSVVSSCCSGPVCSVDHSYHHYPGSRNVVDDDGDD

Sequence (260 aa):
QGLLAGKKRFLLIIAGVASKKLSIAYGIAQALHREGAEELAFTYPNEEKLKKRVDEFAEQFGSKLVFPCDVAVDAEIDNAFAELAKHWDGVDGVVHSIGFAPAHTLDGDFTDVTDDRDGFKKIAHDISAYSFVAMMARAAKPLLQARQQGCLLTLTYQGSEERRVMPNYNVMGMAKASLEAGVRYLASSLGVVDGIRVNAIISAGPIRTLAASGIKSFRKMMLDANEKVAPLKKRNVTIEEVGNAALFLCSPWASGITGEILYVDAGFNTVGMSSQS

CATH classification: 3.40.50.720

B-factor: mean 15.14, std 9.38, range [6.4, 61.16]

Nearest PDB structures (foldseek):
  6ahe-assembly1_B  TM=9.983E-01  e=1.374E-50  Acinetobacter baumannii ATCC 19606 = CIP 70.34 = JCM 6841
  7umx-assembly2_F-4  TM=9.890E-01  e=2.141E-48  Acinetobacter baumannii ATCC 19606 = CIP 70.34 = JCM 6841
  4nr0-assembly1_B  TM=9.860E-01  e=3.180E-41  Pseudomonas aeruginosa PAO1
  4m86-assembly1_A-2  TM=9.939E-01  e=5.334E-38  Neisseria meningitidis FAM18
  4m87-assembly1_A  TM=9.859E-01  e=1.380E-37  Neisseria meningitidis FAM18